Protein AF-0000000084391534 (afdb_homodimer)

Sequence (292 aa):
MHASNVRTNGRRATYMDLNDEVQPLPVYVTEKGTEMYTIRAFHQMHCIYVLLEDIGYKTHNKTSKWEQGHVIHCLNVLRATVECLADAAPISYVHGRRVGHATDGQQMQCRNFSALVDWVNDPVRVSRWNITELDDKPDLFDEIVDMHASNVRTNGRRATYMDLNDEVQPLPVYVTEKGTEMYTIRAFHQMHCIYVLLEDIGYKTHNKTSKWEQGHVIHCLNVLRATVECLADAAPISYVHGRRVGHATDGQQMQCRNFSALVDWVNDPVRVSRWNITELDDKPDLFDEIVD

Nearest PDB structures (foldseek):
  9axt-assembly1_Bt  TM=2.988E-01  e=2.370E+00  Schizosaccharomyces pombe
  7ls2-assembly1_b2  TM=3.065E-01  e=3.186E+00  Mus musculus
  8eug-assembly1_h  TM=2.823E-01  e=3.805E+00  Schizosaccharomyces pombe
  3puf-assembly3_H  TM=4.015E-01  e=7.294E+00  Homo sapiens
  9axt-assembly1_Bt  TM=2.988E-01  e=2.136E+00  Schizosaccharomyces pombe

pLDDT: mean 87.86, std 9.01, range [40.28, 97.69]

Structure (mmCIF, N/CA/C/O backbone):
data_AF-0000000084391534-model_v1
#
loop_
_entity.id
_entity.type
_entity.pdbx_description
1 polymer 'Thioesterase domain-containing protein'
#
loop_
_atom_site.group_PDB
_atom_site.id
_atom_site.type_symbol
_atom_site.label_atom_id
_atom_site.label_alt_id
_atom_site.label_comp_id
_atom_site.label_asym_id
_atom_site.label_entity_id
_atom_site.label_seq_id
_atom_site.pdbx_PDB_ins_code
_atom_site.Cartn_x
_atom_site.Cartn_y
_atom_site.Cartn_z
_atom_site.occupancy
_atom_site.B_iso_or_equiv
_atom_site.auth_seq_id
_atom_site.auth_comp_id
_atom_site.auth_asym_id
_atom_site.auth_atom_id
_atom_site.pdbx_PDB_model_num
ATOM 1 N N . MET A 1 1 ? 8.453 -18.234 1.76 1 40.28 1 MET A N 1
ATOM 2 C CA . MET A 1 1 ? 7.699 -17.328 0.89 1 40.28 1 MET A CA 1
ATOM 3 C C . MET A 1 1 ? 6.246 -17.781 0.762 1 40.28 1 MET A C 1
ATOM 5 O O . MET A 1 1 ? 5.977 -18.984 0.648 1 40.28 1 MET A O 1
ATOM 9 N N . HIS A 1 2 ? 5.406 -17.25 1.483 1 49.59 2 HIS A N 1
ATOM 10 C CA . HIS A 1 2 ? 4.004 -17.641 1.446 1 49.59 2 HIS A CA 1
ATOM 11 C C . HIS A 1 2 ? 3.518 -17.812 0.012 1 49.59 2 HIS A C 1
ATOM 13 O O . HIS A 1 2 ? 4.047 -17.188 -0.91 1 49.59 2 HIS A O 1
ATOM 19 N N . ALA A 1 3 ? 2.771 -18.812 -0.172 1 57.88 3 ALA A N 1
ATOM 20 C CA . ALA A 1 3 ? 2.119 -19.125 -1.44 1 57.88 3 ALA A CA 1
ATOM 21 C C . ALA A 1 3 ? 1.375 -17.906 -1.99 1 57.88 3 ALA A C 1
ATOM 23 O O . ALA A 1 3 ? 0.517 -17.344 -1.312 1 57.88 3 ALA A O 1
ATOM 24 N N . SER A 1 4 ? 1.949 -17.078 -2.857 1 72.94 4 SER A N 1
ATOM 25 C CA . SER A 1 4 ? 1.264 -15.977 -3.523 1 72.94 4 SER A CA 1
ATOM 26 C C . SER A 1 4 ? 0.159 -16.484 -4.441 1 72.94 4 SER A C 1
ATOM 28 O O . SER A 1 4 ? -0.824 -15.789 -4.691 1 72.94 4 SER A O 1
ATOM 30 N N . ASN A 1 5 ? 0.301 -17.922 -4.66 1 86.81 5 ASN A N 1
ATOM 31 C CA . ASN A 1 5 ? -0.612 -18.469 -5.66 1 86.81 5 ASN A CA 1
ATOM 32 C C . ASN A 1 5 ? -1.497 -19.562 -5.07 1 86.81 5 ASN A C 1
ATOM 34 O O . ASN A 1 5 ? -1.093 -20.266 -4.141 1 86.81 5 ASN A O 1
ATOM 38 N N . VAL A 1 6 ? -2.705 -19.703 -5.574 1 91.56 6 VAL A N 1
ATOM 39 C CA . VAL A 1 6 ? -3.609 -20.781 -5.18 1 91.56 6 VAL A CA 1
ATOM 40 C C . VAL A 1 6 ? -4.062 -21.547 -6.414 1 91.56 6 VAL A C 1
ATOM 42 O O . VAL A 1 6 ? -4.281 -20.969 -7.477 1 91.56 6 VAL A O 1
ATOM 45 N N . ARG A 1 7 ? -4.18 -22.797 -6.223 1 92.31 7 ARG A N 1
ATOM 46 C CA . ARG A 1 7 ? -4.742 -23.641 -7.277 1 92.31 7 ARG A CA 1
ATOM 47 C C . ARG A 1 7 ? -6.223 -23.344 -7.488 1 92.31 7 ARG A C 1
ATOM 49 O O . ARG A 1 7 ? -6.961 -23.125 -6.523 1 92.31 7 ARG A O 1
ATOM 56 N N . THR A 1 8 ? -6.668 -23.375 -8.719 1 93.19 8 THR A N 1
ATOM 57 C CA . THR A 1 8 ? -8.062 -23.031 -8.984 1 93.19 8 THR A CA 1
ATOM 58 C C . THR A 1 8 ? -8.969 -24.219 -8.719 1 93.19 8 THR A C 1
ATOM 60 O O . THR A 1 8 ? -10.156 -24.062 -8.445 1 93.19 8 THR A O 1
ATOM 63 N N . ASN A 1 9 ? -8.398 -25.422 -8.93 1 91.06 9 ASN A N 1
ATOM 64 C CA . ASN A 1 9 ? -9.172 -26.656 -8.805 1 91.06 9 ASN A CA 1
ATOM 65 C C . ASN A 1 9 ? -10.453 -26.594 -9.633 1 91.06 9 ASN A C 1
ATOM 67 O O . ASN A 1 9 ? -11.539 -26.906 -9.133 1 91.06 9 ASN A O 1
ATOM 71 N N . GLY A 1 10 ? -10.297 -26.047 -10.82 1 91.5 10 GLY A N 1
ATOM 72 C CA . GLY A 1 10 ? -11.398 -26.031 -11.773 1 91.5 10 GLY A CA 1
ATOM 73 C C . GLY A 1 10 ? -12.32 -24.844 -11.594 1 91.5 10 GLY A C 1
ATOM 74 O O . GLY A 1 10 ? -13.266 -24.656 -12.367 1 91.5 10 GLY A O 1
ATOM 75 N N . ARG A 1 11 ? -12.133 -24.062 -10.594 1 91.5 11 ARG A N 1
ATOM 76 C CA . ARG A 1 11 ? -12.969 -22.891 -10.383 1 91.5 11 ARG A CA 1
ATOM 77 C C . ARG A 1 11 ? -12.398 -21.672 -11.102 1 91.5 11 ARG A C 1
ATOM 79 O O . ARG A 1 11 ? -11.18 -21.547 -11.234 1 91.5 11 ARG A O 1
ATOM 86 N N . ARG A 1 12 ? -13.289 -20.828 -11.602 1 93.31 12 ARG A N 1
ATOM 87 C CA . ARG A 1 12 ? -12.883 -19.641 -12.359 1 93.31 12 ARG A CA 1
ATOM 88 C C . ARG A 1 12 ? -13.43 -18.375 -11.719 1 93.31 12 ARG A C 1
ATOM 90 O O . ARG A 1 12 ? -14.539 -18.375 -11.172 1 93.31 12 ARG A O 1
ATOM 97 N N . ALA A 1 13 ? -12.617 -17.406 -11.773 1 92.38 13 ALA A N 1
ATOM 98 C CA . ALA A 1 13 ? -13.023 -16.094 -11.281 1 92.38 13 ALA A CA 1
ATOM 99 C C . ALA A 1 13 ? -13.492 -15.195 -12.422 1 92.38 13 ALA A C 1
ATOM 101 O O . ALA A 1 13 ? -13.117 -15.406 -13.578 1 92.38 13 ALA A O 1
ATOM 102 N N . THR A 1 14 ? -14.383 -14.297 -12.039 1 89.75 14 THR A N 1
ATOM 103 C CA . THR A 1 14 ? -14.82 -13.25 -12.945 1 89.75 14 THR A CA 1
ATOM 104 C C . THR A 1 14 ? -14.602 -11.867 -12.336 1 89.75 14 THR A C 1
ATOM 106 O O . THR A 1 14 ? -14.281 -11.758 -11.148 1 89.75 14 THR A O 1
ATOM 109 N N . TYR A 1 15 ? -14.617 -10.883 -13.141 1 82.06 15 TYR A N 1
ATOM 110 C CA . TYR A 1 15 ? -14.562 -9.508 -12.664 1 82.06 15 TYR A CA 1
ATOM 111 C C . TYR A 1 15 ? -15.461 -8.602 -13.5 1 82.06 15 TYR A C 1
ATOM 113 O O . TYR A 1 15 ? -15.852 -8.961 -14.609 1 82.06 15 TYR A O 1
ATOM 121 N N . MET A 1 16 ? -15.828 -7.57 -12.852 1 82.88 16 MET A N 1
ATOM 122 C CA . MET A 1 16 ? -16.609 -6.559 -13.555 1 82.88 16 MET A CA 1
ATOM 123 C C . MET A 1 16 ? -15.703 -5.535 -14.227 1 82.88 16 MET A C 1
ATOM 125 O O . MET A 1 16 ? -14.875 -4.906 -13.57 1 82.88 16 MET A O 1
ATOM 129 N N . ASP A 1 17 ? -15.836 -5.406 -15.492 1 80.56 17 ASP A N 1
ATOM 130 C CA . ASP A 1 17 ? -14.992 -4.445 -16.188 1 80.56 17 ASP A CA 1
ATOM 131 C C . ASP A 1 17 ? -15.586 -3.041 -16.125 1 80.56 17 ASP A C 1
ATOM 133 O O . ASP A 1 17 ? -16.562 -2.807 -15.414 1 80.56 17 ASP A O 1
ATOM 137 N N . LEU A 1 18 ? -14.984 -2.09 -16.703 1 82.38 18 LEU A N 1
ATOM 138 C CA . LEU A 1 18 ? -15.352 -0.685 -16.578 1 82.38 18 LEU A CA 1
ATOM 139 C C . LEU A 1 18 ? -16.656 -0.396 -17.312 1 82.38 18 LEU A C 1
ATOM 141 O O . LEU A 1 18 ? -17.266 0.661 -17.125 1 82.38 18 LEU A O 1
ATOM 145 N N . ASN A 1 19 ? -17.109 -1.383 -18.172 1 87 19 ASN A N 1
ATOM 146 C CA . ASN A 1 19 ? -18.406 -1.282 -18.844 1 87 19 ASN A CA 1
ATOM 147 C C . ASN A 1 19 ? -19.5 -2.014 -18.062 1 87 19 ASN A C 1
ATOM 149 O O . ASN A 1 19 ? -20.578 -2.275 -18.609 1 87 19 ASN A O 1
ATOM 153 N N . ASP A 1 20 ? -19.109 -2.461 -16.875 1 86.62 20 ASP A N 1
ATOM 154 C CA . ASP A 1 20 ? -20.031 -3.164 -15.992 1 86.62 20 ASP A CA 1
ATOM 155 C C . ASP A 1 20 ? -20.422 -4.523 -16.562 1 86.62 20 ASP A C 1
ATOM 157 O O . ASP A 1 20 ? -21.562 -4.965 -16.422 1 86.62 20 ASP A O 1
ATOM 161 N N . GLU A 1 21 ? -19.594 -5.07 -17.344 1 90.88 21 GLU A N 1
ATOM 162 C CA . GLU A 1 21 ? -19.781 -6.422 -17.859 1 90.88 21 GLU A CA 1
ATOM 163 C C . GLU A 1 21 ? -18.906 -7.426 -17.125 1 90.88 21 GLU A C 1
ATOM 165 O O . GLU A 1 21 ? -17.766 -7.125 -16.781 1 90.88 21 GLU A O 1
ATOM 170 N N . VAL A 1 22 ? -19.484 -8.562 -16.938 1 89.38 22 VAL A N 1
ATOM 171 C CA . VAL A 1 22 ? -18.734 -9.625 -16.266 1 89.38 22 VAL A CA 1
ATOM 172 C C . VAL A 1 22 ? -17.797 -10.305 -17.25 1 89.38 22 VAL A C 1
ATOM 174 O O . VAL A 1 22 ? -18.219 -10.766 -18.312 1 89.38 22 VAL A O 1
ATOM 177 N N . GLN A 1 23 ? -16.516 -10.266 -17 1 88.19 23 GLN A N 1
ATOM 178 C CA . GLN A 1 23 ? -15.492 -10.898 -17.812 1 88.19 23 GLN A CA 1
ATOM 179 C C . GLN A 1 23 ? -14.805 -12.039 -17.062 1 88.19 23 GLN A C 1
ATOM 181 O O . GLN A 1 23 ? -14.617 -11.961 -15.852 1 88.19 23 GLN A O 1
ATOM 186 N N . PRO A 1 24 ? -14.508 -13.062 -17.797 1 91 24 PRO A N 1
ATOM 187 C CA . PRO A 1 24 ? -13.695 -14.102 -17.141 1 91 24 PRO A CA 1
ATOM 188 C C . PRO A 1 24 ? -12.281 -13.625 -16.812 1 91 24 PRO A C 1
ATOM 190 O O . PRO A 1 24 ? -11.688 -12.867 -17.578 1 91 24 PRO A O 1
ATOM 193 N N . LEU A 1 25 ? -11.789 -14.008 -15.664 1 91.69 25 LEU A N 1
ATOM 194 C CA . LEU A 1 25 ? -10.383 -13.82 -15.359 1 91.69 25 LEU A CA 1
ATOM 195 C C . LEU A 1 25 ? -9.555 -15 -15.852 1 91.69 25 LEU A C 1
ATOM 197 O O . LEU A 1 25 ? -9.781 -16.141 -15.43 1 91.69 25 LEU A O 1
ATOM 201 N N . PRO A 1 26 ? -8.648 -14.742 -16.766 1 90.94 26 PRO A N 1
ATOM 202 C CA . PRO A 1 26 ? -7.844 -15.867 -17.234 1 90.94 26 PRO A CA 1
ATOM 203 C C . PRO A 1 26 ? -7.012 -16.5 -16.125 1 90.94 26 PRO A C 1
ATOM 205 O O . PRO A 1 26 ? -6.602 -15.82 -15.188 1 90.94 26 PRO A O 1
ATOM 208 N N . VAL A 1 27 ? -6.809 -17.828 -16.234 1 90.75 27 VAL A N 1
ATOM 209 C CA . VAL A 1 27 ? -5.973 -18.531 -15.273 1 90.75 27 VAL A CA 1
ATOM 210 C C . VAL A 1 27 ? -4.516 -18.484 -15.727 1 90.75 27 VAL A C 1
ATOM 212 O O . VAL A 1 27 ? -4.23 -18.359 -16.922 1 90.75 27 VAL A O 1
ATOM 215 N N . TYR A 1 28 ? -3.721 -18.547 -14.68 1 86.88 28 TYR A N 1
ATOM 216 C CA . TYR A 1 28 ? -2.301 -18.797 -14.891 1 86.88 28 TYR A CA 1
ATOM 217 C C . TYR A 1 28 ? -2.012 -20.297 -14.852 1 86.88 28 TYR A C 1
ATOM 219 O O . TYR A 1 28 ? -2.379 -20.984 -13.898 1 86.88 28 TYR A O 1
ATOM 227 N N . VAL A 1 29 ? -1.381 -20.781 -15.984 1 87.75 29 VAL A N 1
ATOM 228 C CA . VAL A 1 29 ? -1.057 -22.203 -16.031 1 87.75 29 VAL A CA 1
ATOM 229 C C . VAL A 1 29 ? 0.453 -22.391 -15.898 1 87.75 29 VAL A C 1
ATOM 231 O O . VAL A 1 29 ? 1.227 -21.812 -16.672 1 87.75 29 VAL A O 1
ATOM 234 N N . THR A 1 30 ? 0.789 -23.188 -14.953 1 86.62 30 THR A N 1
ATOM 235 C CA . THR A 1 30 ? 2.211 -23.438 -14.75 1 86.62 30 THR A CA 1
ATOM 236 C C . THR A 1 30 ? 2.754 -24.375 -15.82 1 86.62 30 THR A C 1
ATOM 238 O O . THR A 1 30 ? 1.999 -24.875 -16.672 1 86.62 30 THR A O 1
ATOM 241 N N . GLU A 1 31 ? 4.109 -24.547 -15.781 1 84.44 31 GLU A N 1
ATOM 242 C CA . GLU A 1 31 ? 4.754 -25.469 -16.719 1 84.44 31 GLU A CA 1
ATOM 243 C C . GLU A 1 31 ? 4.262 -26.891 -16.5 1 84.44 31 GLU A C 1
ATOM 245 O O . GLU A 1 31 ? 4.238 -27.703 -17.438 1 84.44 31 GLU A O 1
ATOM 250 N N . LYS A 1 32 ? 3.779 -27.156 -15.32 1 88.88 32 LYS A N 1
ATOM 251 C CA . LYS A 1 32 ? 3.33 -28.516 -15.008 1 88.88 32 LYS A CA 1
ATOM 252 C C . LYS A 1 32 ? 1.821 -28.641 -15.188 1 88.88 32 LYS A C 1
ATOM 254 O O . LYS A 1 32 ? 1.237 -29.672 -14.836 1 88.88 32 LYS A O 1
ATOM 259 N N . GLY A 1 33 ? 1.207 -27.578 -15.672 1 88.56 33 GLY A N 1
ATOM 260 C CA . GLY A 1 33 ? -0.192 -27.641 -16.062 1 88.56 33 GLY A CA 1
ATOM 261 C C . GLY A 1 33 ? -1.143 -27.234 -14.953 1 88.56 33 GLY A C 1
ATOM 262 O O . GLY A 1 33 ? -2.363 -27.328 -15.109 1 88.56 33 GLY A O 1
ATOM 263 N N . THR A 1 34 ? -0.635 -26.797 -13.875 1 89.88 34 THR A N 1
ATOM 264 C CA . THR A 1 34 ? -1.487 -26.391 -12.758 1 89.88 34 THR A CA 1
ATOM 265 C C . THR A 1 34 ? -2.107 -25.016 -13.031 1 89.88 34 THR A C 1
ATOM 267 O O . THR A 1 34 ? -1.408 -24.078 -13.414 1 89.88 34 THR A O 1
ATOM 270 N N . GLU A 1 35 ? -3.432 -24.969 -12.883 1 91.5 35 GLU A N 1
ATOM 271 C CA . GLU A 1 35 ? -4.137 -23.703 -13.016 1 91.5 35 GLU A CA 1
ATOM 272 C C . GLU A 1 35 ? -4.168 -22.953 -11.695 1 91.5 35 GLU A C 1
ATOM 274 O O . GLU A 1 35 ? -4.605 -23.484 -10.672 1 91.5 35 GLU A O 1
ATOM 279 N N . MET A 1 36 ? -3.758 -21.672 -11.789 1 91.69 36 MET A N 1
ATOM 280 C CA . MET A 1 36 ? -3.617 -20.938 -10.531 1 91.69 36 MET A CA 1
ATOM 281 C C . MET A 1 36 ? -4.113 -19.5 -10.672 1 91.69 36 MET A C 1
ATOM 283 O O . MET A 1 36 ? -4.191 -18.969 -11.781 1 91.69 36 MET A O 1
ATOM 287 N N . TYR A 1 37 ? -4.516 -18.922 -9.594 1 92.62 37 TYR A N 1
ATOM 288 C CA . TYR A 1 37 ? -4.613 -17.484 -9.398 1 92.62 37 TYR A CA 1
ATOM 289 C C . TYR A 1 37 ? -3.629 -17 -8.336 1 92.62 37 TYR A C 1
ATOM 291 O O . TYR A 1 37 ? -3.221 -17.781 -7.469 1 92.62 37 TYR A O 1
ATOM 299 N N . THR A 1 38 ? -3.199 -15.812 -8.484 1 92.31 38 THR A N 1
ATOM 300 C CA . THR A 1 38 ? -2.508 -15.141 -7.391 1 92.31 38 THR A CA 1
ATOM 301 C C . THR A 1 38 ? -3.494 -14.367 -6.523 1 92.31 38 THR A C 1
ATOM 303 O O . THR A 1 38 ? -4.48 -13.82 -7.027 1 92.31 38 THR A O 1
ATOM 306 N N . ILE A 1 39 ? -3.244 -14.352 -5.266 1 93.25 39 ILE A N 1
ATOM 307 C CA . ILE A 1 39 ? -4.055 -13.531 -4.371 1 93.25 39 ILE A CA 1
ATOM 308 C C . ILE A 1 39 ? -3.416 -12.156 -4.207 1 93.25 39 ILE A C 1
ATOM 310 O O . ILE A 1 39 ? -2.219 -12.047 -3.934 1 93.25 39 ILE A O 1
ATOM 314 N N . ARG A 1 40 ? -4.188 -11.18 -4.332 1 94.19 40 ARG A N 1
ATOM 315 C CA . ARG A 1 40 ? -3.703 -9.812 -4.488 1 94.19 40 ARG A CA 1
ATOM 316 C C . ARG A 1 40 ? -2.883 -9.375 -3.277 1 94.19 40 ARG A C 1
ATOM 318 O O . ARG A 1 40 ? -1.837 -8.742 -3.424 1 94.19 40 ARG A O 1
ATOM 325 N N . ALA A 1 41 ? -3.297 -9.727 -2.068 1 95.5 41 ALA A N 1
ATOM 326 C CA . ALA A 1 41 ? -2.564 -9.336 -0.867 1 95.5 41 ALA A CA 1
ATOM 327 C C . ALA A 1 41 ? -1.139 -9.875 -0.89 1 95.5 41 ALA A C 1
ATOM 329 O O . ALA A 1 41 ? -0.199 -9.188 -0.485 1 95.5 41 ALA A O 1
ATOM 330 N N . PHE A 1 42 ? -0.98 -11.031 -1.382 1 93.5 42 PHE A N 1
ATOM 331 C CA . PHE A 1 42 ? 0.34 -11.648 -1.371 1 93.5 42 PHE A CA 1
ATOM 332 C C . PHE A 1 42 ? 1.217 -11.078 -2.477 1 93.5 42 PHE A C 1
ATOM 334 O O . PHE A 1 42 ? 2.434 -10.961 -2.316 1 93.5 42 PHE A O 1
ATOM 341 N N . HIS A 1 43 ? 0.6 -10.781 -3.598 1 94.31 43 HIS A N 1
ATOM 342 C CA . HIS A 1 43 ? 1.331 -10.031 -4.617 1 94.31 43 HIS A CA 1
ATOM 343 C C . HIS A 1 43 ? 1.803 -8.688 -4.078 1 94.31 43 HIS A C 1
ATOM 345 O O . HIS A 1 43 ? 2.953 -8.297 -4.293 1 94.31 43 HIS A O 1
ATOM 351 N N . GLN A 1 44 ? 0.963 -8.016 -3.389 1 95.69 44 GLN A N 1
ATOM 352 C CA . GLN A 1 44 ? 1.307 -6.727 -2.799 1 95.69 44 GLN A CA 1
ATOM 353 C C . GLN A 1 44 ? 2.418 -6.875 -1.764 1 95.69 44 GLN A C 1
ATOM 355 O O . GLN A 1 44 ? 3.332 -6.051 -1.703 1 95.69 44 GLN A O 1
ATOM 360 N N . MET A 1 45 ? 2.379 -7.93 -0.981 1 95.25 45 MET A N 1
ATOM 361 C CA . MET A 1 45 ? 3.436 -8.195 -0.009 1 95.25 45 MET A CA 1
ATOM 362 C C . MET A 1 45 ? 4.754 -8.5 -0.71 1 95.25 45 MET A C 1
ATOM 364 O O . MET A 1 45 ? 5.812 -8.047 -0.271 1 95.25 45 MET A O 1
ATOM 368 N N . HIS A 1 46 ? 4.652 -9.242 -1.781 1 93.5 46 HIS A N 1
ATOM 369 C CA . HIS A 1 46 ? 5.828 -9.492 -2.611 1 93.5 46 HIS A CA 1
ATOM 370 C C . HIS A 1 46 ? 6.453 -8.188 -3.088 1 93.5 46 HIS A C 1
ATOM 372 O O . HIS A 1 46 ? 7.676 -8.031 -3.064 1 93.5 46 HIS A O 1
ATOM 378 N N . CYS A 1 47 ? 5.621 -7.289 -3.496 1 96.38 47 CYS A N 1
ATOM 379 C CA . CYS A 1 47 ? 6.109 -5.988 -3.945 1 96.38 47 CYS A CA 1
ATOM 380 C C . CYS A 1 47 ? 6.859 -5.273 -2.828 1 96.38 47 CYS A C 1
ATOM 382 O O . CYS A 1 47 ? 7.91 -4.676 -3.066 1 96.38 47 CYS A O 1
ATOM 384 N N . ILE A 1 48 ? 6.312 -5.316 -1.593 1 97.12 48 ILE A N 1
ATOM 385 C CA . ILE A 1 48 ? 6.973 -4.684 -0.455 1 97.12 48 ILE A CA 1
ATOM 386 C C . ILE A 1 48 ? 8.344 -5.32 -0.231 1 97.12 48 ILE A C 1
ATOM 388 O O . ILE A 1 48 ? 9.328 -4.617 -0.02 1 97.12 48 ILE A O 1
ATOM 392 N N . TYR A 1 49 ? 8.422 -6.578 -0.357 1 94.38 49 TYR A N 1
ATOM 393 C CA . TYR A 1 49 ? 9.672 -7.305 -0.166 1 94.38 49 TYR A CA 1
ATOM 394 C C . TYR A 1 49 ? 10.688 -6.926 -1.236 1 94.38 49 TYR A C 1
ATOM 396 O O . TYR A 1 49 ? 11.867 -6.703 -0.935 1 94.38 49 TYR A O 1
ATOM 404 N N . VAL A 1 50 ? 10.266 -6.887 -2.428 1 94.5 50 VAL A N 1
ATOM 405 C CA . VAL A 1 50 ? 11.141 -6.52 -3.535 1 94.5 50 VAL A CA 1
ATOM 406 C C . VAL A 1 50 ? 11.719 -5.129 -3.293 1 94.5 50 VAL A C 1
ATOM 408 O O . VAL A 1 50 ? 12.922 -4.914 -3.459 1 94.5 50 VAL A O 1
ATOM 411 N N . LEU A 1 51 ? 10.891 -4.176 -2.85 1 97.5 51 LEU A N 1
ATOM 412 C CA . LEU A 1 51 ? 11.359 -2.816 -2.602 1 97.5 51 LEU A CA 1
ATOM 413 C C . LEU A 1 51 ? 12.375 -2.793 -1.46 1 97.5 51 LEU A C 1
ATOM 415 O O . LEU A 1 51 ? 13.398 -2.115 -1.548 1 97.5 51 LEU A O 1
ATOM 419 N N . LEU A 1 52 ? 12.062 -3.521 -0.394 1 97.06 52 LEU A N 1
ATOM 420 C CA . LEU A 1 52 ? 12.992 -3.604 0.73 1 97.06 52 LEU A CA 1
ATOM 421 C C . LEU A 1 52 ? 14.352 -4.113 0.275 1 97.06 52 LEU A C 1
ATOM 423 O O . LEU A 1 52 ? 15.383 -3.521 0.601 1 97.06 52 LEU A O 1
ATOM 427 N N . GLU A 1 53 ? 14.375 -5.148 -0.518 1 94.69 53 GLU A N 1
ATOM 428 C CA . GLU A 1 53 ? 15.633 -5.727 -0.98 1 94.69 53 GLU A CA 1
ATOM 429 C C . GLU A 1 53 ? 16.359 -4.781 -1.935 1 94.69 53 GLU A C 1
ATOM 431 O O . GLU A 1 53 ? 17.578 -4.605 -1.838 1 94.69 53 GLU A O 1
ATOM 436 N N . ASP A 1 54 ? 15.578 -4.246 -2.852 1 96.44 54 ASP A N 1
ATOM 437 C CA . ASP A 1 54 ? 16.203 -3.316 -3.795 1 96.44 54 ASP A CA 1
ATOM 438 C C . ASP A 1 54 ? 16.875 -2.164 -3.064 1 96.44 54 ASP A C 1
ATOM 440 O O . ASP A 1 54 ? 18.047 -1.853 -3.336 1 96.44 54 ASP A O 1
ATOM 444 N N . ILE A 1 55 ? 16.188 -1.551 -2.121 1 97.12 55 ILE A N 1
ATOM 445 C CA . ILE A 1 55 ? 16.719 -0.45 -1.329 1 97.12 55 ILE A CA 1
ATOM 446 C C . ILE A 1 55 ? 17.922 -0.93 -0.527 1 97.12 55 ILE A C 1
ATOM 448 O O . ILE A 1 55 ? 18.938 -0.219 -0.416 1 97.12 55 ILE A O 1
ATOM 452 N N . GLY A 1 56 ? 17.828 -2.086 0.033 1 95 56 GLY A N 1
ATOM 453 C CA . GLY A 1 56 ? 18.953 -2.654 0.774 1 95 56 GLY A CA 1
ATOM 454 C C . GLY A 1 56 ? 20.203 -2.787 -0.056 1 95 56 GLY A C 1
ATOM 455 O O . GLY A 1 56 ? 21.281 -2.371 0.374 1 95 56 GLY A O 1
ATOM 456 N N . TYR A 1 57 ? 20.062 -3.436 -1.221 1 94.38 57 TYR A N 1
ATOM 457 C CA . TYR A 1 57 ? 21.219 -3.561 -2.113 1 94.38 57 TYR A CA 1
ATOM 458 C C . TYR A 1 57 ? 21.828 -2.199 -2.404 1 94.38 57 TYR A C 1
ATOM 460 O O . TYR A 1 57 ? 23.047 -2.01 -2.24 1 94.38 57 TYR A O 1
ATOM 468 N N . LYS A 1 58 ? 21.062 -1.238 -2.779 1 94.56 58 LYS A N 1
ATOM 469 C CA . LYS A 1 58 ? 21.547 0.066 -3.23 1 94.56 58 LYS A CA 1
ATOM 470 C C . LYS A 1 58 ? 22.125 0.869 -2.074 1 94.56 58 LYS A C 1
ATOM 472 O O . LYS A 1 58 ? 23.062 1.654 -2.268 1 94.56 58 LYS A O 1
ATOM 477 N N . THR A 1 59 ? 21.547 0.65 -0.868 1 93.19 59 THR A N 1
ATOM 478 C CA . THR A 1 59 ? 22.109 1.277 0.323 1 93.19 59 THR A CA 1
ATOM 479 C C . THR A 1 59 ? 23.547 0.83 0.541 1 93.19 59 THR A C 1
ATOM 481 O O . THR A 1 59 ? 24.375 1.596 1.045 1 93.19 59 THR A O 1
ATOM 484 N N . HIS A 1 60 ? 23.859 -0.298 0.134 1 92.5 60 HIS A N 1
ATOM 485 C CA . HIS A 1 60 ? 25.203 -0.83 0.314 1 92.5 60 HIS A CA 1
ATOM 486 C C . HIS A 1 60 ? 26 -0.774 -0.988 1 92.5 60 HIS A C 1
ATOM 488 O O . HIS A 1 60 ? 27 -1.49 -1.146 1 92.5 60 HIS A O 1
ATOM 494 N N . ASN A 1 61 ? 25.516 -0.063 -1.889 1 91.5 61 ASN A N 1
ATOM 495 C CA . ASN A 1 61 ? 26.172 0.157 -3.172 1 91.5 61 ASN A CA 1
ATOM 496 C C . ASN A 1 61 ? 26.359 -1.151 -3.934 1 91.5 61 ASN A C 1
ATOM 498 O O . ASN A 1 61 ? 27.422 -1.381 -4.523 1 91.5 61 ASN A O 1
ATOM 502 N N . LYS A 1 62 ? 25.406 -2.025 -3.812 1 92.12 62 LYS A N 1
ATOM 503 C CA . LYS A 1 62 ? 25.391 -3.275 -4.57 1 92.12 62 LYS A CA 1
ATOM 504 C C . LYS A 1 62 ? 24.328 -3.24 -5.664 1 92.12 62 LYS A C 1
ATOM 506 O O . LYS A 1 62 ? 23.328 -2.529 -5.543 1 92.12 62 LYS A O 1
ATOM 511 N N . THR A 1 63 ? 24.625 -3.994 -6.656 1 90.44 63 THR A N 1
ATOM 512 C CA . THR A 1 63 ? 23.625 -4.133 -7.719 1 90.44 63 THR A CA 1
ATOM 513 C C . THR A 1 63 ? 22.422 -4.941 -7.238 1 90.44 63 THR A C 1
ATOM 515 O O . THR A 1 63 ? 22.594 -6.016 -6.656 1 90.44 63 THR A O 1
ATOM 518 N N . SER A 1 64 ? 21.281 -4.414 -7.453 1 91.31 64 SER A N 1
ATOM 519 C CA . SER A 1 64 ? 20.047 -5.098 -7.066 1 91.31 64 SER A CA 1
ATOM 520 C C . SER A 1 64 ? 19.828 -6.348 -7.914 1 91.31 64 SER A C 1
ATOM 522 O O . SER A 1 64 ? 20.047 -6.332 -9.125 1 91.31 64 SER A O 1
ATOM 524 N N . LYS A 1 65 ? 19.297 -7.398 -7.32 1 88.88 65 LYS A N 1
ATOM 525 C CA . LYS A 1 65 ? 18.938 -8.594 -8.078 1 88.88 65 LYS A CA 1
ATOM 526 C C . LYS A 1 65 ? 17.641 -8.375 -8.859 1 88.88 65 LYS A C 1
ATOM 528 O O . LYS A 1 65 ? 17.297 -9.18 -9.727 1 88.88 65 LYS A O 1
ATOM 533 N N . TRP A 1 66 ? 16.984 -7.316 -8.5 1 91.5 66 TRP A N 1
ATOM 534 C CA . TRP A 1 66 ? 15.703 -7.023 -9.141 1 91.5 66 TRP A CA 1
ATOM 535 C C . TRP A 1 66 ? 15.883 -6.051 -10.297 1 91.5 66 TRP A C 1
ATOM 537 O O . TRP A 1 66 ? 16.5 -5 -10.148 1 91.5 66 TRP A O 1
ATOM 547 N N . GLU A 1 67 ? 15.281 -6.422 -11.43 1 92.12 67 GLU A N 1
ATOM 548 C CA . GLU A 1 67 ? 15.289 -5.523 -12.578 1 92.12 67 GLU A CA 1
ATOM 549 C C . GLU A 1 67 ? 14.484 -4.258 -12.297 1 92.12 67 GLU A C 1
ATOM 551 O O . GLU A 1 67 ? 13.461 -4.309 -11.609 1 92.12 67 GLU A O 1
ATOM 556 N N . GLN A 1 68 ? 14.883 -3.15 -12.898 1 93.06 68 GLN A N 1
ATOM 557 C CA . GLN A 1 68 ? 14.25 -1.856 -12.664 1 93.06 68 GLN A CA 1
ATOM 558 C C . GLN A 1 68 ? 12.766 -1.898 -13 1 93.06 68 GLN A C 1
ATOM 560 O O . GLN A 1 68 ? 11.945 -1.313 -12.289 1 93.06 68 GLN A O 1
ATOM 565 N N . GLY A 1 69 ? 12.461 -2.518 -14.125 1 93.69 69 GLY A N 1
ATOM 566 C CA . GLY A 1 69 ? 11.062 -2.639 -14.5 1 93.69 69 GLY A CA 1
ATOM 567 C C . GLY A 1 69 ? 10.211 -3.293 -13.438 1 93.69 69 GLY A C 1
ATOM 568 O O . GLY A 1 69 ? 9.055 -2.918 -13.242 1 93.69 69 GLY A O 1
ATOM 569 N N . HIS A 1 70 ? 10.758 -4.332 -12.727 1 93.62 70 HIS A N 1
ATOM 570 C CA . HIS A 1 70 ? 10.031 -4.992 -11.641 1 93.62 70 HIS A CA 1
ATOM 571 C C . HIS A 1 70 ? 9.82 -4.043 -10.469 1 93.62 70 HIS A C 1
ATOM 573 O O . HIS A 1 70 ? 8.727 -3.992 -9.898 1 93.62 70 HIS A O 1
ATOM 579 N N . VAL A 1 71 ? 10.828 -3.275 -10.172 1 96.44 71 VAL A N 1
ATOM 580 C CA . VAL A 1 71 ? 10.758 -2.316 -9.078 1 96.44 71 VAL A CA 1
ATOM 581 C C . VAL A 1 71 ? 9.688 -1.27 -9.375 1 96.44 71 VAL A C 1
ATOM 583 O O . VAL A 1 71 ? 8.859 -0.954 -8.523 1 96.44 71 VAL A O 1
ATOM 586 N N . ILE A 1 72 ? 9.688 -0.781 -10.602 1 96.12 72 ILE A N 1
ATOM 587 C CA . ILE A 1 72 ? 8.703 0.214 -11.008 1 96.12 72 ILE A CA 1
ATOM 588 C C . ILE A 1 72 ? 7.305 -0.399 -10.984 1 96.12 72 ILE A C 1
ATOM 590 O O . ILE A 1 72 ? 6.344 0.252 -10.57 1 96.12 72 ILE A O 1
ATOM 594 N N . HIS A 1 73 ? 7.191 -1.652 -11.398 1 95.44 73 HIS A N 1
ATOM 595 C CA . HIS A 1 73 ? 5.926 -2.365 -11.297 1 95.44 73 HIS A CA 1
ATOM 596 C C . HIS A 1 73 ? 5.422 -2.398 -9.859 1 95.44 73 HIS A C 1
ATOM 598 O O . HIS A 1 73 ? 4.246 -2.129 -9.602 1 95.44 73 HIS A O 1
ATOM 604 N N . CYS A 1 74 ? 6.305 -2.756 -8.953 1 96.94 74 CYS A N 1
ATOM 605 C CA . CYS A 1 74 ? 5.934 -2.84 -7.547 1 96.94 74 CYS A CA 1
ATOM 606 C C . CYS A 1 74 ? 5.453 -1.491 -7.027 1 96.94 74 CYS A C 1
ATOM 608 O O . CYS A 1 74 ? 4.438 -1.416 -6.336 1 96.94 74 CYS A O 1
ATOM 610 N N . LEU A 1 75 ? 6.168 -0.384 -7.395 1 97.69 75 LEU A N 1
ATOM 611 C CA . LEU A 1 75 ? 5.773 0.957 -6.973 1 97.69 75 LEU A CA 1
ATOM 612 C C . LEU A 1 75 ? 4.402 1.319 -7.535 1 97.69 75 LEU A C 1
ATOM 614 O O . LEU A 1 75 ? 3.564 1.878 -6.824 1 97.69 75 LEU A O 1
ATOM 618 N N . ASN A 1 76 ? 4.176 0.989 -8.75 1 96.31 76 ASN A N 1
ATOM 619 C CA . ASN A 1 76 ? 2.898 1.277 -9.391 1 96.31 76 ASN A CA 1
ATOM 620 C C . ASN A 1 76 ? 1.758 0.492 -8.742 1 96.31 76 ASN A C 1
ATOM 622 O O . ASN A 1 76 ? 0.653 1.013 -8.586 1 96.31 76 ASN A O 1
ATOM 626 N N . VAL A 1 77 ? 1.985 -0.762 -8.43 1 96.25 77 VAL A N 1
ATOM 627 C CA . VAL A 1 77 ? 0.968 -1.598 -7.801 1 96.25 77 VAL A CA 1
ATOM 628 C C . VAL A 1 77 ? 0.586 -1.012 -6.441 1 96.25 77 VAL A C 1
ATOM 630 O O . VAL A 1 77 ? -0.598 -0.908 -6.113 1 96.25 77 VAL A O 1
ATOM 633 N N . LEU A 1 78 ? 1.558 -0.587 -5.668 1 97.56 78 LEU A N 1
ATOM 634 C CA . LEU A 1 78 ? 1.271 -0.049 -4.34 1 97.56 78 LEU A CA 1
ATOM 635 C C . LEU A 1 78 ? 0.593 1.312 -4.441 1 97.56 78 LEU A C 1
ATOM 637 O O . LEU A 1 78 ? -0.293 1.631 -3.645 1 97.56 78 LEU A O 1
ATOM 641 N N . ARG A 1 79 ? 1.021 2.166 -5.434 1 96.5 79 ARG A N 1
ATOM 642 C CA . ARG A 1 79 ? 0.331 3.426 -5.688 1 96.5 79 ARG A CA 1
ATOM 643 C C . ARG A 1 79 ? -1.143 3.191 -6 1 96.5 79 ARG A C 1
ATOM 645 O O . ARG A 1 79 ? -2.018 3.838 -5.418 1 96.5 79 ARG A O 1
ATOM 652 N N . ALA A 1 80 ? -1.369 2.24 -6.887 1 95 80 ALA A N 1
ATOM 653 C CA . ALA A 1 80 ? -2.744 1.92 -7.262 1 95 80 ALA A CA 1
ATOM 654 C C . ALA A 1 80 ? -3.531 1.396 -6.062 1 95 80 ALA A C 1
ATOM 656 O O . ALA A 1 80 ? -4.719 1.696 -5.914 1 95 80 ALA A O 1
ATOM 657 N N . THR A 1 81 ? -2.896 0.581 -5.219 1 96.38 81 THR A N 1
ATOM 658 C CA . THR A 1 81 ? -3.529 0.052 -4.02 1 96.38 81 THR A CA 1
ATOM 659 C C . THR A 1 81 ? -4 1.185 -3.109 1 96.38 81 THR A C 1
ATOM 661 O O . THR A 1 81 ? -5.145 1.188 -2.654 1 96.38 81 THR A O 1
ATOM 664 N N . VAL A 1 82 ? -3.152 2.215 -2.926 1 96.31 82 VAL A N 1
ATOM 665 C CA . VAL A 1 82 ? -3.459 3.338 -2.045 1 96.31 82 VAL A CA 1
ATOM 666 C C . VAL A 1 82 ? -4.578 4.18 -2.652 1 96.31 82 VAL A C 1
ATOM 668 O O . VAL A 1 82 ? -5.527 4.555 -1.958 1 96.31 82 VAL A O 1
ATOM 671 N N . GLU A 1 83 ? -4.457 4.457 -3.926 1 94.88 83 GLU A N 1
ATOM 672 C CA . GLU A 1 83 ? -5.484 5.246 -4.598 1 94.88 83 GLU A CA 1
ATOM 673 C C . GLU A 1 83 ? -6.836 4.535 -4.574 1 94.88 83 GLU A C 1
ATOM 675 O O . GLU A 1 83 ? -7.867 5.164 -4.332 1 94.88 83 GLU A O 1
ATOM 680 N N . CYS A 1 84 ? -6.793 3.201 -4.785 1 94.94 84 CYS A N 1
ATOM 681 C CA . CYS A 1 84 ? -8.023 2.426 -4.832 1 94.94 84 CYS A CA 1
ATOM 682 C C . CYS A 1 84 ? -8.656 2.312 -3.447 1 94.94 84 CYS A C 1
ATOM 684 O O . CYS A 1 84 ? -9.875 2.289 -3.316 1 94.94 84 CYS A O 1
ATOM 686 N N . LEU A 1 85 ? -7.848 2.176 -2.484 1 94.5 85 LEU A N 1
ATOM 687 C CA . LEU A 1 85 ? -8.328 2.076 -1.109 1 94.5 85 LEU A CA 1
ATOM 688 C C . LEU A 1 85 ? -8.953 3.391 -0.654 1 94.5 85 LEU A C 1
ATOM 690 O O . LEU A 1 85 ? -9.977 3.391 0.033 1 94.5 85 LEU A O 1
ATOM 694 N N . ALA A 1 86 ? -8.328 4.566 -1.036 1 95.25 86 ALA A N 1
ATOM 695 C CA . ALA A 1 86 ? -8.781 5.906 -0.67 1 95.25 86 ALA A CA 1
ATOM 696 C C . ALA A 1 86 ? -9.156 5.973 0.808 1 95.25 86 ALA A C 1
ATOM 698 O O . ALA A 1 86 ? -10.25 6.426 1.159 1 95.25 86 ALA A O 1
ATOM 699 N N . ASP A 1 87 ? -8.227 5.578 1.686 1 94 87 ASP A N 1
ATOM 700 C CA . ASP A 1 87 ? -8.492 5.488 3.119 1 94 87 ASP A CA 1
ATOM 701 C C . ASP A 1 87 ? -8.648 6.875 3.736 1 94 87 ASP A C 1
ATOM 703 O O . ASP A 1 87 ? -7.672 7.602 3.906 1 94 87 ASP A O 1
ATOM 707 N N . ALA A 1 88 ? -9.828 7.203 4.168 1 92.56 88 ALA A N 1
ATOM 708 C CA . ALA A 1 88 ? -10.164 8.547 4.637 1 92.56 88 ALA A CA 1
ATOM 709 C C . ALA A 1 88 ? -9.945 8.672 6.145 1 92.56 88 ALA A C 1
ATOM 711 O O . ALA A 1 88 ? -10.234 9.711 6.734 1 92.56 88 ALA A O 1
ATOM 712 N N . ALA A 1 89 ? -9.43 7.652 6.781 1 91.94 89 ALA A N 1
ATOM 713 C CA . ALA A 1 89 ? -9.25 7.688 8.234 1 91.94 89 ALA A CA 1
ATOM 714 C C . ALA A 1 89 ? -8.273 8.789 8.641 1 91.94 89 ALA A C 1
ATOM 716 O O . ALA A 1 89 ? -7.215 8.945 8.023 1 91.94 89 ALA A O 1
ATOM 717 N N . PRO A 1 90 ? -8.609 9.539 9.648 1 92.69 90 PRO A N 1
ATOM 718 C CA . PRO A 1 90 ? -7.641 10.492 10.188 1 92.69 90 PRO A CA 1
ATOM 719 C C . PRO A 1 90 ? -6.508 9.82 10.953 1 92.69 90 PRO A C 1
ATOM 721 O O . PRO A 1 90 ? -6.734 8.82 11.648 1 92.69 90 PRO A O 1
ATOM 724 N N . ILE A 1 91 ? -5.355 10.406 10.773 1 92.12 91 ILE A N 1
ATOM 725 C CA . ILE A 1 91 ? -4.207 9.945 11.547 1 92.12 91 ILE A CA 1
ATOM 726 C C . ILE A 1 91 ? -3.488 11.141 12.172 1 92.12 91 ILE A C 1
ATOM 728 O O . ILE A 1 91 ? -3.709 12.281 11.766 1 92.12 91 ILE A O 1
ATOM 732 N N . SER A 1 92 ? -2.699 10.836 13.125 1 91.12 92 SER A N 1
ATOM 733 C CA . SER A 1 92 ? -2.002 11.891 13.844 1 91.12 92 SER A CA 1
ATOM 734 C C . SER A 1 92 ? -0.741 11.359 14.516 1 91.12 92 SER A C 1
ATOM 736 O O . SER A 1 92 ? -0.349 10.211 14.297 1 91.12 92 SER A O 1
ATOM 738 N N . TYR A 1 93 ? -0.024 12.305 15.188 1 88.44 93 TYR A N 1
ATOM 739 C CA . TYR A 1 93 ? 1.082 11.961 16.078 1 88.44 93 TYR A CA 1
ATOM 740 C C . TYR A 1 93 ? 0.575 11.617 17.469 1 88.44 93 TYR A C 1
ATOM 742 O O . TYR A 1 93 ? 0.393 12.5 18.312 1 88.44 93 TYR A O 1
ATOM 750 N N . VAL A 1 94 ? 0.457 10.359 17.641 1 83.88 94 VAL A N 1
ATOM 751 C CA . VAL A 1 94 ? -0.227 9.945 18.875 1 83.88 94 VAL A CA 1
ATOM 752 C C . VAL A 1 94 ? 0.706 10.117 20.062 1 83.88 94 VAL A C 1
ATOM 754 O O . VAL A 1 94 ? 0.249 10.266 21.203 1 83.88 94 VAL A O 1
ATOM 757 N N . HIS A 1 95 ? 2.035 10.211 19.875 1 82.62 95 HIS A N 1
ATOM 758 C CA . HIS A 1 95 ? 2.982 10.367 20.984 1 82.62 95 HIS A CA 1
ATOM 759 C C . HIS A 1 95 ? 3.477 11.805 21.078 1 82.62 95 HIS A C 1
ATOM 761 O O . HIS A 1 95 ? 4.41 12.094 21.828 1 82.62 95 HIS A O 1
ATOM 767 N N . GLY A 1 96 ? 2.861 12.648 20.297 1 77.12 96 GLY A N 1
ATOM 768 C CA . GLY A 1 96 ? 3.256 14.055 20.312 1 77.12 96 GLY A CA 1
ATOM 769 C C . GLY A 1 96 ? 3.92 14.492 19.016 1 77.12 96 GLY A C 1
ATOM 770 O O . GLY A 1 96 ? 4.508 13.68 18.312 1 77.12 96 GLY A O 1
ATOM 771 N N . ARG A 1 97 ? 3.84 15.805 18.797 1 72.94 97 ARG A N 1
ATOM 772 C CA . ARG A 1 97 ? 4.41 16.375 17.578 1 72.94 97 ARG A CA 1
ATOM 773 C C . ARG A 1 97 ? 5.918 16.156 17.531 1 72.94 97 ARG A C 1
ATOM 775 O O . ARG A 1 97 ? 6.605 16.312 18.547 1 72.94 97 ARG A O 1
ATOM 782 N N . ARG A 1 98 ? 6.418 15.75 16.375 1 71.06 98 ARG A N 1
ATOM 783 C CA . ARG A 1 98 ? 7.836 15.594 16.062 1 71.06 98 ARG A CA 1
ATOM 784 C C . ARG A 1 98 ? 8.438 14.406 16.797 1 71.06 98 ARG A C 1
ATOM 786 O O . ARG A 1 98 ? 9.656 14.281 16.906 1 71.06 98 ARG A O 1
ATOM 793 N N . VAL A 1 99 ? 7.574 13.773 17.531 1 77.5 99 VAL A N 1
ATOM 794 C CA . VAL A 1 99 ? 8.055 12.516 18.094 1 77.5 99 VAL A CA 1
ATOM 795 C C . VAL A 1 99 ? 7.758 11.367 17.141 1 77.5 99 VAL A C 1
ATOM 797 O O . VAL A 1 99 ? 6.602 10.984 16.953 1 77.5 99 VAL A O 1
ATOM 800 N N . GLY A 1 100 ? 8.789 10.859 16.484 1 79.94 100 GLY A N 1
ATOM 801 C CA . GLY A 1 100 ? 8.609 9.805 15.5 1 79.94 100 GLY A CA 1
ATOM 802 C C . GLY A 1 100 ? 7.938 10.273 14.219 1 79.94 100 GLY A C 1
ATOM 803 O O . GLY A 1 100 ? 8.281 11.336 13.695 1 79.94 100 GLY A O 1
ATOM 804 N N . HIS A 1 101 ? 7.066 9.398 13.641 1 86.25 101 HIS A N 1
A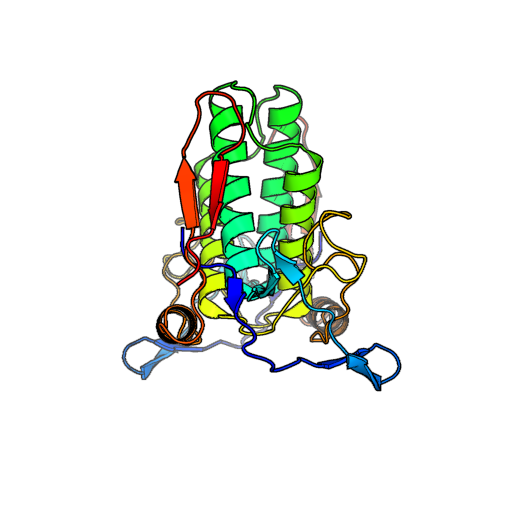TOM 805 C CA . HIS A 1 101 ? 6.324 9.672 12.406 1 86.25 101 HIS A CA 1
ATOM 806 C C . HIS A 1 101 ? 4.82 9.578 12.641 1 86.25 101 HIS A C 1
ATOM 808 O O . HIS A 1 101 ? 4.375 8.977 13.617 1 86.25 101 HIS A O 1
ATOM 814 N N . ALA A 1 102 ? 4.105 10.266 11.773 1 84.31 102 ALA A N 1
ATOM 815 C CA . ALA A 1 102 ? 2.65 10.133 11.852 1 84.31 102 ALA A CA 1
ATOM 816 C C . ALA A 1 102 ? 2.234 8.664 11.852 1 84.31 102 ALA A C 1
ATOM 818 O O . ALA A 1 102 ? 2.855 7.836 11.188 1 84.31 102 ALA A O 1
ATOM 819 N N . THR A 1 103 ? 1.249 8.266 12.711 1 85 103 THR A N 1
ATOM 820 C CA . THR A 1 103 ? 0.595 6.969 12.836 1 85 103 THR A CA 1
ATOM 821 C C . THR A 1 103 ? 1.405 6.039 13.734 1 85 103 THR A C 1
ATOM 823 O O . THR A 1 103 ? 0.941 4.957 14.094 1 85 103 THR A O 1
ATOM 826 N N . ASP A 1 104 ? 2.732 6.492 14.023 1 86.06 104 ASP A N 1
ATOM 827 C CA . ASP A 1 104 ? 3.463 5.617 14.938 1 86.06 104 ASP A CA 1
ATOM 828 C C . ASP A 1 104 ? 2.639 5.312 16.188 1 86.06 104 ASP A C 1
ATOM 830 O O . ASP A 1 104 ? 2.219 6.227 16.891 1 86.06 104 ASP A O 1
ATOM 834 N N . GLY A 1 105 ? 2.381 4.027 16.375 1 82.5 105 GLY A N 1
ATOM 835 C CA . GLY A 1 105 ? 1.683 3.604 17.578 1 82.5 105 GLY A CA 1
ATOM 836 C C . GLY A 1 105 ? 0.175 3.738 17.469 1 82.5 105 GLY A C 1
ATOM 837 O O . GLY A 1 105 ? -0.553 3.361 18.391 1 82.5 105 GLY A O 1
ATOM 838 N N . GLN A 1 106 ? -0.341 4.316 16.469 1 84.75 106 GLN A N 1
ATOM 839 C CA . GLN A 1 106 ? -1.785 4.449 16.297 1 84.75 106 GLN A CA 1
ATOM 840 C C . GLN A 1 106 ? -2.426 3.105 15.961 1 84.75 106 GLN A C 1
ATOM 842 O O . GLN A 1 106 ? -2.033 2.449 14.992 1 84.75 106 GLN A O 1
ATOM 847 N N . GLN A 1 107 ? -3.387 2.756 16.719 1 82.62 107 GLN A N 1
ATOM 848 C CA . GLN A 1 107 ? -4.062 1.481 16.5 1 82.62 107 GLN A CA 1
ATOM 849 C C . GLN A 1 107 ? -5.137 1.601 15.43 1 82.62 107 GLN A C 1
ATOM 851 O O . GLN A 1 107 ? -5.77 2.65 15.289 1 82.62 107 GLN A O 1
ATOM 856 N N . MET A 1 108 ? -5.301 0.602 14.656 1 81.69 108 MET A N 1
ATOM 857 C CA . MET A 1 108 ? -6.293 0.571 13.586 1 81.69 108 MET A CA 1
ATOM 858 C C . MET A 1 108 ? -7 -0.781 13.539 1 81.69 108 MET A C 1
ATOM 860 O O . MET A 1 108 ? -6.418 -1.802 13.914 1 81.69 108 MET A O 1
ATOM 864 N N . GLN A 1 109 ? -8.195 -0.718 13.172 1 82.75 109 GLN A N 1
ATOM 865 C CA . GLN A 1 109 ? -8.93 -1.959 12.93 1 82.75 109 GLN A CA 1
ATOM 866 C C . GLN A 1 109 ? -8.633 -2.512 11.539 1 82.75 109 GLN A C 1
ATOM 868 O O . GLN A 1 109 ? -8.734 -1.788 10.547 1 82.75 109 GLN A O 1
ATOM 873 N N . CYS A 1 110 ? -8.195 -3.734 11.57 1 88.75 110 CYS A N 1
ATOM 874 C CA . CYS A 1 110 ? -7.758 -4.375 10.328 1 88.75 110 CYS A CA 1
ATOM 875 C C . CYS A 1 110 ? -8.625 -5.59 10.016 1 88.75 110 CYS A C 1
ATOM 877 O O . CYS A 1 110 ? -9.266 -6.148 10.906 1 88.75 110 CYS A O 1
ATOM 879 N N . ARG A 1 111 ? -8.734 -5.953 8.711 1 87.81 111 ARG A N 1
ATOM 880 C CA . ARG A 1 111 ? -9.172 -7.301 8.352 1 87.81 111 ARG A CA 1
ATOM 881 C C . ARG A 1 111 ? -8.203 -8.352 8.883 1 87.81 111 ARG A C 1
ATOM 883 O O . ARG A 1 111 ? -7.094 -8.023 9.305 1 87.81 111 ARG A O 1
ATOM 890 N N . ASN A 1 112 ? -8.633 -9.57 8.922 1 89.31 112 ASN A N 1
ATOM 891 C CA . ASN A 1 112 ? -7.836 -10.656 9.477 1 89.31 112 ASN A CA 1
ATOM 892 C C . ASN A 1 112 ? -6.898 -11.258 8.438 1 89.31 112 ASN A C 1
ATOM 894 O O . ASN A 1 112 ? -7.27 -12.195 7.727 1 89.31 112 ASN A O 1
ATOM 898 N N . PHE A 1 113 ? -5.738 -10.766 8.406 1 92.75 113 PHE A N 1
ATOM 899 C CA . PHE A 1 113 ? -4.754 -11.227 7.434 1 92.75 113 PHE A CA 1
ATOM 900 C C . PHE A 1 113 ? -4.379 -12.68 7.695 1 92.75 113 PHE A C 1
ATOM 902 O O . PHE A 1 113 ? -4.18 -13.453 6.754 1 92.75 113 PHE A O 1
ATOM 909 N N . SER A 1 114 ? -4.266 -13.07 8.945 1 91.25 114 SER A N 1
ATOM 910 C CA . SER A 1 114 ? -3.92 -14.438 9.297 1 91.25 114 SER A CA 1
ATOM 911 C C . SER A 1 114 ? -4.949 -15.43 8.758 1 91.25 114 SER A C 1
ATOM 913 O O . SER A 1 114 ? -4.605 -16.547 8.375 1 91.25 114 SER A O 1
ATOM 915 N N . ALA A 1 115 ? -6.172 -15.031 8.797 1 92.94 115 ALA A N 1
ATOM 916 C CA . ALA A 1 115 ? -7.211 -15.891 8.234 1 92.94 115 ALA A CA 1
ATOM 917 C C . ALA A 1 115 ? -7 -16.094 6.738 1 92.94 115 ALA A C 1
ATOM 919 O O . ALA A 1 115 ? -7.234 -17.188 6.215 1 92.94 115 ALA A O 1
ATOM 920 N N . LEU A 1 116 ? -6.582 -15.055 6.023 1 93.31 116 LEU A N 1
ATOM 921 C CA . LEU A 1 116 ? -6.281 -15.172 4.602 1 93.31 116 LEU A CA 1
ATOM 922 C C . LEU A 1 116 ? -5.094 -16.094 4.367 1 93.31 116 LEU A C 1
ATOM 924 O O . LEU A 1 116 ? -5.125 -16.938 3.469 1 93.31 116 LEU A O 1
ATOM 928 N N . VAL A 1 117 ? -4.062 -15.977 5.184 1 92.5 117 VAL A N 1
ATOM 929 C CA . VAL A 1 117 ? -2.889 -16.828 5.09 1 92.5 117 VAL A CA 1
ATOM 930 C C . VAL A 1 117 ? -3.297 -18.297 5.301 1 92.5 117 VAL A C 1
ATOM 932 O O . VAL A 1 117 ? -2.896 -19.172 4.535 1 92.5 117 VAL A O 1
ATOM 935 N N . ASP A 1 118 ? -4.117 -18.484 6.285 1 91.75 118 ASP A N 1
ATOM 936 C CA . ASP A 1 118 ? -4.598 -19.828 6.551 1 91.75 118 ASP A CA 1
ATOM 937 C C . ASP A 1 118 ? -5.406 -20.375 5.371 1 91.75 118 ASP A C 1
ATOM 939 O O . ASP A 1 118 ? -5.273 -21.531 5 1 91.75 118 ASP A O 1
ATOM 943 N N . TRP A 1 119 ? -6.238 -19.562 4.895 1 92.19 119 TRP A N 1
ATOM 944 C CA . TRP A 1 119 ? -7.09 -19.969 3.779 1 92.19 119 TRP A CA 1
ATOM 945 C C . TRP A 1 119 ? -6.25 -20.391 2.576 1 92.19 119 TRP A C 1
ATOM 947 O O . TRP A 1 119 ? -6.523 -21.422 1.949 1 92.19 119 TRP A O 1
ATOM 957 N N . VAL A 1 120 ? -5.215 -19.641 2.238 1 90.62 120 VAL A N 1
ATOM 958 C CA . VAL A 1 120 ? -4.41 -19.938 1.056 1 90.62 120 VAL A CA 1
ATOM 959 C C . VAL A 1 120 ? -3.553 -21.172 1.302 1 90.62 120 VAL A C 1
ATOM 961 O O . VAL A 1 120 ? -3.246 -21.922 0.369 1 90.62 120 VAL A O 1
ATOM 964 N N . ASN A 1 121 ? -3.207 -21.422 2.504 1 89 121 ASN A N 1
ATOM 965 C CA . ASN A 1 121 ? -2.299 -22.516 2.826 1 89 121 ASN A CA 1
ATOM 966 C C . ASN A 1 121 ? -3.051 -23.828 3.02 1 89 121 ASN A C 1
ATOM 968 O O . ASN A 1 121 ? -2.441 -24.875 3.293 1 89 121 ASN A O 1
ATOM 972 N N . ASP A 1 122 ? -4.312 -23.734 2.906 1 90.12 122 ASP A N 1
ATOM 973 C CA . ASP A 1 122 ? -5.082 -24.969 2.918 1 90.12 122 ASP A CA 1
ATOM 974 C C . ASP A 1 122 ? -4.574 -25.938 1.86 1 90.12 122 ASP A C 1
ATOM 976 O O . ASP A 1 122 ? -4.371 -25.562 0.705 1 90.12 122 ASP A O 1
ATOM 980 N N . PRO A 1 123 ? -4.375 -27.234 2.158 1 87.56 123 PRO A N 1
ATOM 981 C CA . PRO A 1 123 ? -3.805 -28.219 1.235 1 87.56 123 PRO A CA 1
ATOM 982 C C . PRO A 1 123 ? -4.598 -28.344 -0.064 1 87.56 123 PRO A C 1
ATOM 984 O O . PRO A 1 123 ? -4.039 -28.703 -1.102 1 87.56 123 PRO A O 1
ATOM 987 N N . VAL A 1 124 ? -5.844 -27.984 -0.065 1 87.12 124 VAL A N 1
ATOM 988 C CA . VAL A 1 124 ? -6.672 -28.125 -1.257 1 87.12 124 VAL A CA 1
ATOM 989 C C . VAL A 1 124 ? -6.328 -27.031 -2.26 1 87.12 124 VAL A C 1
ATOM 991 O O . VAL A 1 124 ? -6.551 -27.188 -3.463 1 87.12 124 VAL A O 1
ATOM 994 N N . ARG A 1 125 ? -5.672 -25.953 -1.783 1 88.69 125 ARG A N 1
ATOM 995 C CA . ARG A 1 125 ? -5.523 -24.812 -2.684 1 88.69 125 ARG A CA 1
ATOM 996 C C . ARG A 1 125 ? -4.059 -24.422 -2.828 1 88.69 125 ARG A C 1
ATOM 998 O O . ARG A 1 125 ? -3.662 -23.828 -3.838 1 88.69 125 ARG A O 1
ATOM 1005 N N . VAL A 1 126 ? -3.285 -24.781 -1.9 1 87.75 126 VAL A N 1
ATOM 1006 C CA . VAL A 1 126 ? -1.931 -24.234 -1.826 1 87.75 126 VAL A CA 1
ATOM 1007 C C . VAL A 1 126 ? -1.08 -24.812 -2.953 1 87.75 126 VAL A C 1
ATOM 1009 O O . VAL A 1 126 ? -1.22 -25.984 -3.303 1 87.75 126 VAL A O 1
ATOM 1012 N N . SER A 1 127 ? -0.322 -23.969 -3.584 1 84.88 127 SER A N 1
ATOM 1013 C CA . SER A 1 127 ? 0.742 -24.406 -4.48 1 84.88 127 SER A CA 1
ATOM 1014 C C . SER A 1 127 ? 2.096 -24.406 -3.777 1 84.88 127 SER A C 1
ATOM 1016 O O . SER A 1 127 ? 2.428 -23.453 -3.072 1 84.88 127 SER A O 1
ATOM 1018 N N . ARG A 1 128 ? 2.814 -25.453 -3.912 1 82.62 128 ARG A N 1
ATOM 1019 C CA . ARG A 1 128 ? 4.102 -25.562 -3.234 1 82.62 128 ARG A CA 1
ATOM 1020 C C . ARG A 1 128 ? 5.254 -25.547 -4.234 1 82.62 128 ARG A C 1
ATOM 1022 O O . ARG A 1 128 ? 5.152 -26.125 -5.316 1 82.62 128 ARG A O 1
ATOM 1029 N N . TRP A 1 129 ? 6.277 -24.844 -3.832 1 83.44 129 TRP A N 1
ATOM 1030 C CA . TRP A 1 129 ? 7.438 -24.688 -4.707 1 83.44 129 TRP A CA 1
ATOM 1031 C C . TRP A 1 129 ? 8.734 -24.953 -3.945 1 83.44 129 TRP A C 1
ATOM 1033 O O . TRP A 1 129 ? 8.859 -24.578 -2.777 1 83.44 129 TRP A O 1
ATOM 1043 N N . ASN A 1 130 ? 9.617 -25.656 -4.602 1 83.75 130 ASN A N 1
ATOM 1044 C CA . ASN A 1 130 ? 11.008 -25.672 -4.164 1 83.75 130 ASN A CA 1
ATOM 1045 C C . ASN A 1 130 ? 11.789 -24.484 -4.711 1 83.75 130 ASN A C 1
ATOM 1047 O O . ASN A 1 130 ? 11.812 -24.25 -5.922 1 83.75 130 ASN A O 1
ATOM 1051 N N . ILE A 1 131 ? 12.227 -23.734 -3.791 1 79.25 131 ILE A N 1
ATOM 1052 C CA . ILE A 1 131 ? 13 -22.562 -4.227 1 79.25 131 ILE A CA 1
ATOM 1053 C C . ILE A 1 131 ? 14.484 -22.812 -3.971 1 79.25 131 ILE A C 1
ATOM 1055 O O . ILE A 1 131 ? 14.875 -23.156 -2.855 1 79.25 131 ILE A O 1
ATOM 1059 N N . THR A 1 132 ? 15.227 -22.734 -4.953 1 81.12 132 THR A N 1
ATOM 1060 C CA . THR A 1 132 ? 16.688 -22.797 -4.848 1 81.12 132 THR A CA 1
ATOM 1061 C C . THR A 1 132 ? 17.297 -21.422 -5.086 1 81.12 132 THR A C 1
ATOM 1063 O O . THR A 1 132 ? 17.188 -20.859 -6.18 1 81.12 132 THR A O 1
ATOM 1066 N N . GLU A 1 133 ? 17.75 -20.891 -3.943 1 76.19 133 GLU A N 1
ATOM 1067 C CA . GLU A 1 133 ? 18.422 -19.594 -4.074 1 76.19 133 GLU A CA 1
ATOM 1068 C C . GLU A 1 133 ? 19.812 -19.766 -4.672 1 76.19 133 GLU A C 1
ATOM 1070 O O . GLU A 1 133 ? 20.578 -20.641 -4.258 1 76.19 133 GLU A O 1
ATOM 1075 N N . LEU A 1 134 ? 20.047 -19.078 -5.742 1 74.12 134 LEU A N 1
ATOM 1076 C CA . LEU A 1 134 ? 21.359 -19.109 -6.383 1 74.12 134 LEU A CA 1
ATOM 1077 C C . LEU A 1 134 ? 22.078 -17.781 -6.215 1 74.12 134 LEU A C 1
ATOM 1079 O O . LEU A 1 134 ? 21.438 -16.719 -6.141 1 74.12 134 LEU A O 1
ATOM 1083 N N . ASP A 1 135 ? 23.297 -17.766 -5.918 1 70.56 135 ASP A N 1
ATOM 1084 C CA . ASP A 1 135 ? 24.094 -16.547 -5.785 1 70.56 135 ASP A CA 1
ATOM 1085 C C . ASP A 1 135 ? 24.109 -15.75 -7.09 1 70.56 135 ASP A C 1
ATOM 1087 O O . ASP A 1 135 ? 24.469 -16.281 -8.141 1 70.56 135 ASP A O 1
ATOM 1091 N N . ASP A 1 136 ? 23.797 -14.492 -7.023 1 65.88 136 ASP A N 1
ATOM 1092 C CA . ASP A 1 136 ? 23.875 -13.523 -8.117 1 65.88 136 ASP A CA 1
ATOM 1093 C C . ASP A 1 136 ? 23.016 -13.953 -9.305 1 65.88 136 ASP A C 1
ATOM 1095 O O . ASP A 1 136 ? 23.266 -13.539 -10.438 1 65.88 136 ASP A O 1
ATOM 1099 N N . LYS A 1 137 ? 22.297 -15.078 -9.203 1 69.69 137 LYS A N 1
ATOM 1100 C CA . LYS A 1 137 ? 21.344 -15.516 -10.219 1 69.69 137 LYS A CA 1
ATOM 1101 C C . LYS A 1 137 ? 19.922 -15.484 -9.688 1 69.69 137 LYS A C 1
ATOM 1103 O O . LYS A 1 137 ? 19.703 -15.484 -8.477 1 69.69 137 LYS A O 1
ATOM 1108 N N . PRO A 1 138 ? 18.953 -15.391 -10.664 1 70.75 138 PRO A N 1
ATOM 1109 C CA . PRO A 1 138 ? 17.578 -15.492 -10.203 1 70.75 138 PRO A CA 1
ATOM 1110 C C . PRO A 1 138 ? 17.266 -16.828 -9.523 1 70.75 138 PRO A C 1
ATOM 1112 O O . PRO A 1 138 ? 17.828 -17.859 -9.906 1 70.75 138 PRO A O 1
ATOM 1115 N N . ASP A 1 139 ? 16.422 -16.844 -8.555 1 72.56 139 ASP A N 1
ATOM 1116 C CA . ASP A 1 139 ? 16 -18.047 -7.855 1 72.56 139 ASP A CA 1
ATOM 1117 C C . ASP A 1 139 ? 15.359 -19.047 -8.82 1 72.56 139 ASP A C 1
ATOM 1119 O O . ASP A 1 139 ? 14.727 -18.656 -9.805 1 72.56 139 ASP A O 1
ATOM 1123 N N . LEU A 1 140 ? 15.656 -20.312 -8.594 1 78.69 140 LEU A N 1
ATOM 1124 C CA . LEU A 1 140 ? 14.992 -21.391 -9.32 1 78.69 140 LEU A CA 1
ATOM 1125 C C . LEU A 1 140 ? 13.75 -21.859 -8.57 1 78.69 140 LEU A C 1
ATOM 1127 O O . LEU A 1 140 ? 13.781 -22.016 -7.344 1 78.69 140 LEU A O 1
ATOM 1131 N N . PHE A 1 141 ? 12.695 -21.953 -9.312 1 78.06 141 PHE A N 1
ATOM 1132 C CA . PHE A 1 141 ? 11.438 -22.422 -8.734 1 78.06 141 PHE A CA 1
ATOM 1133 C C . PHE A 1 141 ? 11.008 -23.734 -9.367 1 78.06 141 PHE A C 1
ATOM 1135 O O . PHE A 1 141 ? 10.953 -23.859 -10.586 1 78.06 141 PHE A O 1
ATOM 1142 N N . ASP A 1 142 ? 10.875 -24.766 -8.508 1 84.25 142 ASP A N 1
ATOM 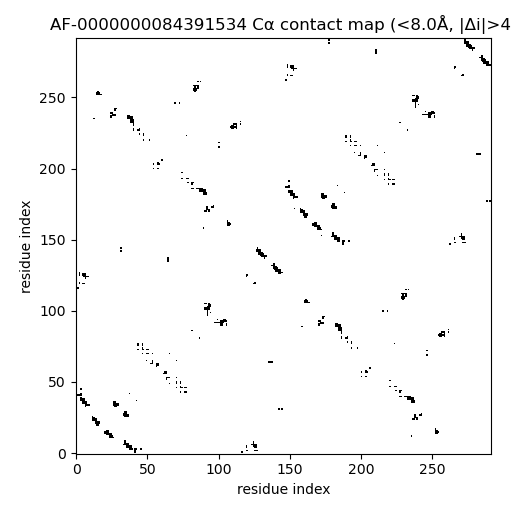1143 C CA . ASP A 1 142 ? 10.367 -26.062 -8.945 1 84.25 142 ASP A CA 1
ATOM 1144 C C . ASP A 1 142 ? 9.047 -26.391 -8.25 1 84.25 142 ASP A C 1
ATOM 1146 O O . ASP A 1 142 ? 9.023 -26.609 -7.035 1 84.25 142 ASP A O 1
ATOM 1150 N N . GLU A 1 143 ? 7.996 -26.453 -9.109 1 85.56 143 GLU A N 1
ATOM 1151 C CA . GLU A 1 143 ? 6.672 -26.734 -8.555 1 85.56 143 GLU A CA 1
ATOM 1152 C C . GLU A 1 143 ? 6.582 -28.156 -8.023 1 85.56 143 GLU A C 1
ATOM 1154 O O . GLU A 1 143 ? 7.008 -29.109 -8.688 1 85.56 143 GLU A O 1
ATOM 1159 N N . ILE A 1 144 ? 6.004 -28.266 -6.77 1 84.06 144 ILE A N 1
ATOM 1160 C CA . ILE A 1 144 ? 5.727 -29.578 -6.191 1 84.06 144 ILE A CA 1
ATOM 1161 C C . ILE A 1 144 ? 4.297 -30 -6.531 1 84.06 144 ILE A C 1
ATOM 1163 O O . ILE A 1 144 ? 3.334 -29.375 -6.078 1 84.06 144 ILE A O 1
ATOM 1167 N N . VAL A 1 145 ? 4.137 -30.891 -7.508 1 78.75 145 VAL A N 1
ATOM 1168 C CA . VAL A 1 145 ? 2.814 -31.359 -7.902 1 78.75 145 VAL A CA 1
ATOM 1169 C C . VAL A 1 145 ? 2.537 -32.719 -7.254 1 78.75 145 VAL A C 1
ATOM 1171 O O . VAL A 1 145 ? 3.406 -33.594 -7.23 1 78.75 145 VAL A O 1
ATOM 1174 N N . ASP A 1 146 ? 1.471 -32.781 -6.355 1 68.06 146 ASP A N 1
ATOM 1175 C CA . ASP A 1 146 ? 1.108 -34.094 -5.824 1 68.06 146 ASP A CA 1
ATOM 1176 C C . ASP A 1 146 ? 0.499 -34.969 -6.91 1 68.06 146 ASP A C 1
ATOM 1178 O O . ASP A 1 146 ? -0.081 -34.469 -7.875 1 68.06 146 ASP A O 1
ATOM 1182 N N . MET B 1 1 ? 1.787 19.328 -4.121 1 40.5 1 MET B N 1
ATOM 1183 C CA . MET B 1 1 ? 1.699 18.281 -3.096 1 40.5 1 MET B CA 1
ATOM 1184 C C . MET B 1 1 ? 0.353 18.344 -2.381 1 40.5 1 MET B C 1
ATOM 1186 O O . MET B 1 1 ? -0.153 19.422 -2.084 1 40.5 1 MET B O 1
ATOM 1190 N N . HIS B 1 2 ? -0.503 17.547 -2.758 1 49.75 2 HIS B N 1
ATOM 1191 C CA . HIS B 1 2 ? -1.833 17.547 -2.158 1 49.75 2 HIS B CA 1
ATOM 1192 C C . HIS B 1 2 ? -1.755 17.672 -0.641 1 49.75 2 HIS B C 1
ATOM 1194 O O . HIS B 1 2 ? -0.764 17.266 -0.032 1 49.75 2 HIS B O 1
ATOM 1200 N N . ALA B 1 3 ? -2.584 18.438 -0.136 1 57.97 3 ALA B N 1
ATOM 1201 C CA . ALA B 1 3 ? -2.738 18.625 1.305 1 57.97 3 ALA B CA 1
ATOM 1202 C C . ALA B 1 3 ? -2.873 17.281 2.02 1 57.97 3 ALA B C 1
ATOM 1204 O O . ALA B 1 3 ? -3.748 16.484 1.688 1 57.97 3 ALA B O 1
ATOM 1205 N N . SER B 1 4 ? -1.832 16.688 2.572 1 73.25 4 SER B N 1
ATOM 1206 C CA . SER B 1 4 ? -1.89 15.477 3.383 1 73.25 4 SER B CA 1
ATOM 1207 C C . SER B 1 4 ? -2.664 15.711 4.676 1 73.25 4 SER B C 1
ATOM 1209 O O . SER B 1 4 ? -3.229 14.773 5.246 1 73.25 4 SER B O 1
ATOM 1211 N N . ASN B 1 5 ? -2.867 17.141 4.891 1 87 5 ASN B N 1
ATOM 1212 C CA . ASN B 1 5 ? -3.455 17.469 6.188 1 87 5 ASN B CA 1
ATOM 1213 C C . ASN B 1 5 ? -4.758 18.25 6.031 1 87 5 ASN B C 1
ATOM 1215 O O . ASN B 1 5 ? -4.934 18.969 5.051 1 87 5 ASN B O 1
ATOM 1219 N N . VAL B 1 6 ? -5.676 18.078 6.957 1 91.62 6 VAL B N 1
ATOM 1220 C CA . VAL B 1 6 ? -6.918 18.844 6.984 1 91.62 6 VAL B CA 1
ATOM 1221 C C . VAL B 1 6 ? -7.074 19.531 8.336 1 91.62 6 VAL B C 1
ATOM 1223 O O . VAL B 1 6 ? -6.707 18.969 9.375 1 91.62 6 VAL B O 1
ATOM 1226 N N . ARG B 1 7 ? -7.594 20.703 8.281 1 92.38 7 ARG B N 1
ATOM 1227 C CA . ARG B 1 7 ? -7.93 21.406 9.508 1 92.38 7 ARG B CA 1
ATOM 1228 C C . ARG B 1 7 ? -9.078 20.719 10.242 1 92.38 7 ARG B C 1
ATOM 1230 O O . ARG B 1 7 ? -10.039 20.266 9.609 1 92.38 7 ARG B O 1
ATOM 1237 N N . THR B 1 8 ? -9.023 20.703 11.547 1 93.31 8 THR B N 1
ATOM 1238 C CA . THR B 1 8 ? -10.07 20 12.297 1 93.31 8 THR B CA 1
ATOM 1239 C C . THR B 1 8 ? -11.305 20.891 12.438 1 93.31 8 THR B C 1
ATOM 1241 O O . THR B 1 8 ? -12.422 20.391 12.617 1 93.31 8 THR B O 1
ATOM 1244 N N . ASN B 1 9 ? -11.055 22.219 12.492 1 91.06 9 ASN B N 1
ATOM 1245 C CA . ASN B 1 9 ? -12.125 23.172 12.727 1 91.06 9 ASN B CA 1
ATOM 1246 C C . ASN B 1 9 ? -12.945 22.812 13.961 1 91.06 9 ASN B C 1
ATOM 1248 O O . ASN B 1 9 ? -14.18 22.797 13.914 1 91.06 9 ASN B O 1
ATOM 1252 N N . GLY B 1 10 ? -12.219 22.406 14.977 1 91.5 10 GLY B N 1
ATOM 1253 C CA . GLY B 1 10 ? -12.844 22.156 16.266 1 91.5 10 GLY B CA 1
ATOM 1254 C C . GLY B 1 10 ? -13.414 20.75 16.375 1 91.5 10 GLY B C 1
ATOM 1255 O O . GLY B 1 10 ? -13.922 20.359 17.422 1 91.5 10 GLY B O 1
ATOM 1256 N N . ARG B 1 11 ? -13.398 20 15.328 1 91.75 11 ARG B N 1
ATOM 1257 C CA . ARG B 1 11 ? -13.906 18.625 15.383 1 91.75 11 ARG B CA 1
ATOM 1258 C C . ARG B 1 11 ? -12.797 17.656 15.781 1 91.75 11 ARG B C 1
ATOM 1260 O O . ARG B 1 11 ? -11.633 17.859 15.445 1 91.75 11 ARG B O 1
ATOM 1267 N N . ARG B 1 12 ? -13.188 16.609 16.531 1 93.5 12 ARG B N 1
ATOM 1268 C CA . ARG B 1 12 ? -12.227 15.633 17.016 1 93.5 12 ARG B CA 1
ATOM 1269 C C . ARG B 1 12 ? -12.602 14.227 16.562 1 93.5 12 ARG B C 1
ATOM 1271 O O . ARG B 1 12 ? -13.789 13.883 16.484 1 93.5 12 ARG B O 1
ATOM 1278 N N . ALA B 1 13 ? -11.586 13.508 16.266 1 92.69 13 ALA B N 1
ATOM 1279 C CA . ALA B 1 13 ? -11.766 12.109 15.883 1 92.69 13 ALA B CA 1
ATOM 1280 C C . ALA B 1 13 ? -11.516 11.18 17.062 1 92.69 13 ALA B C 1
ATOM 1282 O O . ALA B 1 13 ? -10.805 11.547 18.016 1 92.69 13 ALA B O 1
ATOM 1283 N N . THR B 1 14 ? -12.203 10.055 17 1 90.06 14 THR B N 1
ATOM 1284 C CA . THR B 1 14 ? -11.969 8.977 17.953 1 90.06 14 THR B CA 1
ATOM 1285 C C . THR B 1 14 ? -11.633 7.676 17.219 1 90.06 14 THR B C 1
ATOM 1287 O O . THR B 1 14 ? -11.758 7.594 16 1 90.06 14 THR B O 1
ATOM 1290 N N . TYR B 1 15 ? -11.07 6.758 17.922 1 82.62 15 TYR B N 1
ATOM 1291 C CA . TYR B 1 15 ? -10.828 5.426 17.391 1 82.62 15 TYR B CA 1
ATOM 1292 C C . TYR B 1 15 ? -11.078 4.355 18.438 1 82.62 15 TYR B C 1
ATOM 1294 O O . TYR B 1 15 ? -11.109 4.652 19.641 1 82.62 15 TYR B O 1
ATOM 1302 N N . MET B 1 16 ? -11.367 3.229 17.922 1 83.19 16 MET B N 1
ATOM 1303 C CA . MET B 1 16 ? -11.531 2.076 18.812 1 83.19 16 MET B CA 1
ATOM 1304 C C . MET B 1 16 ? -10.203 1.372 19.047 1 83.19 16 MET B C 1
ATOM 1306 O O . MET B 1 16 ? -9.539 0.958 18.094 1 83.19 16 MET B O 1
ATOM 1310 N N . ASP B 1 17 ? -9.812 1.281 20.25 1 81 17 ASP B N 1
ATOM 1311 C CA . ASP B 1 17 ? -8.539 0.624 20.531 1 81 17 ASP B CA 1
ATOM 1312 C C . ASP B 1 17 ? -8.711 -0.891 20.609 1 81 17 ASP B C 1
ATOM 1314 O O . ASP B 1 17 ? -9.781 -1.418 20.297 1 81 17 ASP B O 1
ATOM 1318 N N . LEU B 1 18 ? -7.703 -1.626 20.875 1 82.75 18 LEU B N 1
ATOM 1319 C CA . LEU B 1 18 ? -7.695 -3.084 20.812 1 82.75 18 LEU B CA 1
ATOM 1320 C C . LEU B 1 18 ? -8.508 -3.674 21.969 1 82.75 18 LEU B C 1
ATOM 1322 O O . LEU B 1 18 ? -8.836 -4.863 21.953 1 82.75 18 LEU B O 1
ATOM 1326 N N . ASN B 1 19 ? -8.859 -2.801 22.969 1 87.12 19 ASN B N 1
ATOM 1327 C CA . ASN B 1 19 ? -9.727 -3.209 24.062 1 87.12 19 ASN B CA 1
ATOM 1328 C C . ASN B 1 19 ? -11.188 -2.842 23.797 1 87.12 19 ASN B C 1
ATOM 1330 O O . ASN B 1 19 ? -12.016 -2.85 24.703 1 87.12 19 ASN B O 1
ATOM 1334 N N . ASP B 1 20 ? -11.406 -2.379 22.578 1 87.06 20 ASP B N 1
ATOM 1335 C CA . ASP B 1 20 ? -12.742 -1.997 22.141 1 87.06 20 ASP B CA 1
ATOM 1336 C C . ASP B 1 20 ? -13.242 -0.766 22.891 1 87.06 20 ASP B C 1
ATOM 1338 O O . ASP B 1 20 ? -14.438 -0.661 23.188 1 87.06 20 ASP B O 1
ATOM 1342 N N . GLU B 1 21 ? -12.375 0.029 23.344 1 91.12 21 GLU B N 1
ATOM 1343 C CA . GLU B 1 21 ? -12.711 1.302 23.969 1 91.12 21 GLU B CA 1
ATOM 1344 C C . GLU B 1 21 ? -12.469 2.471 23.016 1 91.12 21 GLU B C 1
ATOM 1346 O O . GLU B 1 21 ? -11.5 2.475 22.266 1 91.12 21 GLU B O 1
ATOM 1351 N N . VAL B 1 22 ? -13.352 3.391 23.125 1 89.75 22 VAL B N 1
ATOM 1352 C CA . VAL B 1 22 ? -13.227 4.574 22.281 1 89.75 22 VAL B CA 1
ATOM 1353 C C . VAL B 1 22 ? -12.203 5.535 22.875 1 89.75 22 VAL B C 1
ATOM 1355 O O . VAL B 1 22 ? -12.312 5.91 24.047 1 89.75 22 VAL B O 1
ATOM 1358 N N . GLN B 1 23 ? -11.156 5.832 22.172 1 88.5 23 GLN B N 1
ATOM 1359 C CA . GLN B 1 23 ? -10.109 6.762 22.578 1 88.5 23 GLN B CA 1
ATOM 1360 C C . GLN B 1 23 ? -10.094 8.008 21.703 1 88.5 23 GLN B C 1
ATOM 1362 O O . GLN B 1 23 ? -10.344 7.922 20.5 1 88.5 23 GLN B O 1
ATOM 1367 N N . PRO B 1 24 ? -9.844 9.125 22.312 1 91.31 24 PRO B N 1
ATOM 1368 C CA . PRO B 1 24 ? -9.648 10.305 21.469 1 91.31 24 PRO B CA 1
ATOM 1369 C C . PRO B 1 24 ? -8.383 10.219 20.625 1 91.31 24 PRO B C 1
ATOM 1371 O O . PRO B 1 24 ? -7.363 9.695 21.078 1 91.31 24 PRO B O 1
ATOM 1374 N N . LEU B 1 25 ? -8.484 10.672 19.391 1 91.88 25 LEU B N 1
ATOM 1375 C CA . LEU B 1 25 ? -7.293 10.859 18.578 1 91.88 25 LEU B CA 1
ATOM 1376 C C . LEU B 1 25 ? -6.695 12.242 18.797 1 91.88 25 LEU B C 1
ATOM 1378 O O . LEU B 1 25 ? -7.363 13.258 18.562 1 91.88 25 LEU B O 1
ATOM 1382 N N . PRO B 1 26 ? -5.473 12.297 19.281 1 91.19 26 PRO B N 1
ATOM 1383 C CA . PRO B 1 26 ? -4.891 13.625 19.484 1 91.19 26 PRO B CA 1
ATOM 1384 C C . PRO B 1 26 ? -4.738 14.406 18.188 1 91.19 26 PRO B C 1
ATOM 1386 O O . PRO B 1 26 ? -4.551 13.812 17.125 1 91.19 26 PRO B O 1
ATOM 1389 N N . VAL B 1 27 ? -4.875 15.727 18.281 1 90.94 27 VAL B N 1
ATOM 1390 C CA . VAL B 1 27 ? -4.691 16.578 17.109 1 90.94 27 VAL B CA 1
ATOM 1391 C C . VAL B 1 27 ? -3.217 16.953 16.969 1 90.94 27 VAL B C 1
ATOM 1393 O O . VAL B 1 27 ? -2.48 16.984 17.969 1 90.94 27 VAL B O 1
ATOM 1396 N N . TYR B 1 28 ? -2.918 17.156 15.719 1 87 28 TYR B N 1
ATOM 1397 C CA . TYR B 1 28 ? -1.649 17.797 15.383 1 87 28 TYR B CA 1
ATOM 1398 C C . TYR B 1 28 ? -1.801 19.312 15.328 1 87 28 TYR B C 1
ATOM 1400 O O . TYR B 1 28 ? -2.666 19.828 14.617 1 87 28 TYR B O 1
ATOM 1408 N N . VAL B 1 29 ? -0.939 20 16.172 1 87.88 29 VAL B N 1
ATOM 1409 C CA . VAL B 1 29 ? -1.012 21.453 16.172 1 87.88 29 VAL B CA 1
ATOM 1410 C C . VAL B 1 29 ? 0.231 22.031 15.508 1 87.88 29 VAL B C 1
ATOM 1412 O O . VAL B 1 29 ? 1.357 21.719 15.898 1 87.88 29 VAL B O 1
ATOM 1415 N N . THR B 1 30 ? -0.034 22.844 14.555 1 86.62 30 THR B N 1
ATOM 1416 C CA . THR B 1 30 ? 1.089 23.453 13.852 1 86.62 30 THR B CA 1
ATOM 1417 C C . THR B 1 30 ? 1.718 24.562 14.695 1 86.62 30 THR B C 1
ATOM 1419 O O . THR B 1 30 ? 1.234 24.875 15.789 1 86.62 30 THR B O 1
ATOM 1422 N N . GLU B 1 31 ? 2.865 25.094 14.156 1 84.44 31 GLU B N 1
ATOM 1423 C CA . GLU B 1 31 ? 3.535 26.203 14.828 1 84.44 31 GLU B CA 1
ATOM 1424 C C . GLU B 1 31 ? 2.639 27.438 14.898 1 84.44 31 GLU B C 1
ATOM 1426 O O . GLU B 1 31 ? 2.752 28.234 15.82 1 84.44 31 GLU B O 1
ATOM 1431 N N . LYS B 1 32 ? 1.699 27.5 14.008 1 88.88 32 LYS B N 1
ATOM 1432 C CA . LYS B 1 32 ? 0.818 28.672 13.961 1 88.88 32 LYS B CA 1
ATOM 1433 C C . LYS B 1 32 ? -0.488 28.406 14.703 1 88.88 32 LYS B C 1
ATOM 1435 O O . LYS B 1 32 ? -1.414 29.219 14.656 1 88.88 32 LYS B O 1
ATOM 1440 N N . GLY B 1 33 ? -0.562 27.219 15.305 1 88.62 33 GLY B N 1
ATOM 1441 C CA . GLY B 1 33 ? -1.68 26.938 16.188 1 88.62 33 GLY B CA 1
ATOM 1442 C C . GLY B 1 33 ? -2.828 26.234 15.484 1 88.62 33 GLY B C 1
ATOM 1443 O O . GLY B 1 33 ? -3.873 25.984 16.094 1 88.62 33 GLY B O 1
ATOM 1444 N N . THR B 1 34 ? -2.658 25.891 14.273 1 89.81 34 THR B N 1
ATOM 1445 C CA . THR B 1 34 ? -3.721 25.203 13.539 1 89.81 34 THR B CA 1
ATOM 1446 C C . THR B 1 34 ? -3.811 23.734 13.945 1 89.81 34 THR B C 1
ATOM 1448 O O . THR B 1 34 ? -2.797 23.047 14 1 89.81 34 THR B O 1
ATOM 1451 N N . GLU B 1 35 ? -5.027 23.344 14.289 1 91.56 35 GLU B N 1
ATOM 1452 C CA . GLU B 1 35 ? -5.273 21.938 14.609 1 91.56 35 GLU B CA 1
ATOM 1453 C C . GLU B 1 35 ? -5.59 21.141 13.352 1 91.56 35 GLU B C 1
ATOM 1455 O O . GLU B 1 35 ? -6.5 21.484 12.602 1 91.56 35 GLU B O 1
ATOM 1460 N N . MET B 1 36 ? -4.84 20.016 13.234 1 91.75 36 MET B N 1
ATOM 1461 C CA . MET B 1 36 ? -4.984 19.297 11.977 1 91.75 36 MET B CA 1
ATOM 1462 C C . MET B 1 36 ? -4.988 17.781 12.219 1 91.75 36 MET B C 1
ATOM 1464 O O . MET B 1 36 ? -4.516 17.312 13.25 1 91.75 36 MET B O 1
ATOM 1468 N N . TYR B 1 37 ? -5.59 17.062 11.32 1 92.75 37 TYR B N 1
ATOM 1469 C CA . TYR B 1 37 ? -5.359 15.633 11.102 1 92.75 37 TYR B CA 1
ATOM 1470 C C . TYR B 1 37 ? -4.742 15.391 9.734 1 92.75 37 TYR B C 1
ATOM 1472 O O . TYR B 1 37 ? -4.902 16.203 8.82 1 92.75 37 TYR B O 1
ATOM 1480 N N . THR B 1 38 ? -3.977 14.359 9.664 1 92.38 38 THR B N 1
ATOM 1481 C CA . THR B 1 38 ? -3.582 13.844 8.359 1 92.38 38 THR B CA 1
ATOM 1482 C C . THR B 1 38 ? -4.566 12.789 7.871 1 92.38 38 THR B C 1
ATOM 1484 O O . THR B 1 38 ? -5.113 12.031 8.672 1 92.38 38 THR B O 1
ATOM 1487 N N . ILE B 1 39 ? -4.805 12.781 6.605 1 93.31 39 ILE B N 1
ATOM 1488 C CA . ILE B 1 39 ? -5.637 11.727 6.031 1 93.31 39 ILE B CA 1
ATOM 1489 C C . ILE B 1 39 ? -4.754 10.562 5.578 1 93.31 39 ILE B C 1
ATOM 1491 O O . ILE B 1 39 ? -3.758 10.766 4.879 1 93.31 39 ILE B O 1
ATOM 1495 N N . ARG B 1 40 ? -5.133 9.414 5.926 1 94.31 40 ARG B N 1
ATOM 1496 C CA . ARG B 1 40 ? -4.277 8.242 5.824 1 94.31 40 ARG B CA 1
ATOM 1497 C C . ARG B 1 40 ? -3.879 7.977 4.375 1 94.31 40 ARG B C 1
ATOM 1499 O O . ARG B 1 40 ? -2.723 7.656 4.09 1 94.31 40 ARG B O 1
ATOM 1506 N N . ALA B 1 41 ? -4.777 8.148 3.43 1 95.44 41 ALA B N 1
ATOM 1507 C CA . ALA B 1 41 ? -4.465 7.898 2.025 1 95.44 41 ALA B CA 1
ATOM 1508 C C . ALA B 1 41 ? -3.334 8.805 1.548 1 95.44 41 ALA B C 1
ATOM 1510 O O . ALA B 1 41 ? -2.463 8.375 0.788 1 95.44 41 ALA B O 1
ATOM 1511 N N . PHE B 1 42 ? -3.328 9.992 2 1 93.56 42 PHE B N 1
ATOM 1512 C CA . PHE B 1 42 ? -2.322 10.938 1.536 1 93.56 42 PHE B CA 1
ATOM 1513 C C . PHE B 1 42 ? -0.98 10.68 2.207 1 93.56 42 PHE B C 1
ATOM 1515 O O . PHE B 1 42 ? 0.074 10.883 1.604 1 93.56 42 PHE B O 1
ATOM 1522 N N . HIS B 1 43 ? -1.036 10.281 3.461 1 94.44 43 HIS B N 1
ATOM 1523 C CA . HIS B 1 43 ? 0.189 9.812 4.102 1 94.44 43 HIS B CA 1
ATOM 1524 C C . HIS B 1 43 ? 0.775 8.617 3.359 1 94.44 43 HIS B C 1
ATOM 1526 O O . HIS B 1 43 ? 1.982 8.562 3.113 1 94.44 43 HIS B O 1
ATOM 1532 N N . GLN B 1 44 ? -0.05 7.715 2.988 1 95.75 44 GLN B N 1
ATOM 1533 C CA . GLN B 1 44 ? 0.388 6.535 2.248 1 95.75 44 GLN B CA 1
ATOM 1534 C C . GLN B 1 44 ? 0.956 6.922 0.886 1 95.75 44 GLN B C 1
ATOM 1536 O O . GLN B 1 44 ? 1.966 6.367 0.448 1 95.75 44 GLN B O 1
ATOM 1541 N N . MET B 1 45 ? 0.35 7.887 0.236 1 95.25 45 MET B N 1
ATOM 1542 C CA . MET B 1 45 ? 0.862 8.375 -1.041 1 95.25 45 MET B CA 1
ATOM 1543 C C . MET B 1 45 ? 2.215 9.055 -0.859 1 95.25 45 MET B C 1
ATOM 1545 O O . MET B 1 45 ? 3.119 8.883 -1.677 1 95.25 45 MET B O 1
ATOM 1549 N N . HIS B 1 46 ? 2.307 9.812 0.203 1 93.56 46 HIS B N 1
ATOM 1550 C CA . HIS B 1 46 ? 3.59 10.414 0.553 1 93.56 46 HIS B CA 1
ATOM 1551 C C . HIS B 1 46 ? 4.672 9.352 0.702 1 93.56 46 HIS B C 1
ATOM 1553 O O . HIS B 1 46 ? 5.793 9.531 0.222 1 93.56 46 HIS B O 1
ATOM 1559 N N . CYS B 1 47 ? 4.332 8.273 1.339 1 96.5 47 CYS B N 1
ATOM 1560 C CA . CYS B 1 47 ? 5.285 7.184 1.509 1 96.5 47 CYS B CA 1
ATOM 1561 C C . CYS B 1 47 ? 5.738 6.637 0.16 1 96.5 47 CYS B C 1
ATOM 1563 O O . CYS B 1 47 ? 6.922 6.359 -0.037 1 96.5 47 CYS B O 1
ATOM 1565 N N . ILE B 1 48 ? 4.785 6.465 -0.784 1 97.19 48 ILE B N 1
ATOM 1566 C CA . ILE B 1 48 ? 5.129 5.977 -2.115 1 97.19 48 ILE B CA 1
ATOM 1567 C C . ILE B 1 48 ? 6.094 6.945 -2.789 1 97.19 48 ILE B C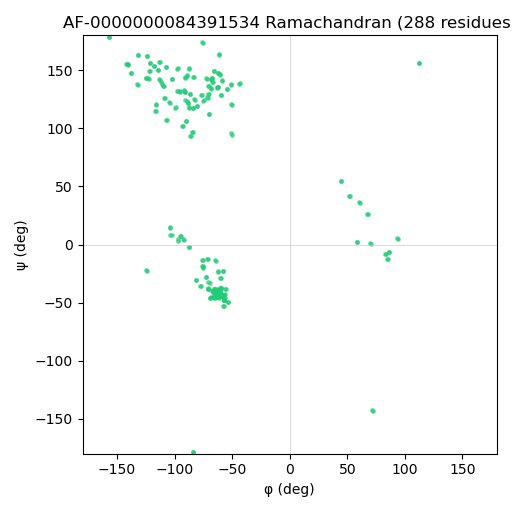 1
ATOM 1569 O O . ILE B 1 48 ? 7.09 6.531 -3.383 1 97.19 48 ILE B O 1
ATOM 1573 N N . TYR B 1 49 ? 5.863 8.188 -2.639 1 94.5 49 TYR B N 1
ATOM 1574 C CA . TYR B 1 49 ? 6.715 9.211 -3.232 1 94.5 49 TYR B CA 1
ATOM 1575 C C . TYR B 1 49 ? 8.109 9.18 -2.631 1 94.5 49 TYR B C 1
ATOM 1577 O O . TYR B 1 49 ? 9.109 9.273 -3.352 1 94.5 49 TYR B O 1
ATOM 1585 N N . VAL B 1 50 ? 8.18 9.094 -1.369 1 94.62 50 VAL B N 1
ATOM 1586 C CA . VAL B 1 50 ? 9.469 9.031 -0.681 1 94.62 50 VAL B CA 1
ATOM 1587 C C . VAL B 1 50 ? 10.273 7.836 -1.191 1 94.62 50 VAL B C 1
ATOM 1589 O O . VAL B 1 50 ? 11.461 7.965 -1.486 1 94.62 50 VAL B O 1
ATOM 1592 N N . LEU B 1 51 ? 9.625 6.668 -1.345 1 97.56 51 LEU B N 1
ATOM 1593 C CA . LEU B 1 51 ? 10.32 5.477 -1.819 1 97.56 51 LEU B CA 1
ATOM 1594 C C . LEU B 1 51 ? 10.812 5.668 -3.252 1 97.56 51 LEU B C 1
ATOM 1596 O O . LEU B 1 51 ? 11.938 5.297 -3.58 1 97.56 51 LEU B O 1
ATOM 1600 N N . LEU B 1 52 ? 9.953 6.23 -4.094 1 97.19 52 LEU B N 1
ATOM 1601 C CA . LEU B 1 52 ? 10.344 6.496 -5.477 1 97.19 52 LEU B CA 1
ATOM 1602 C C . LEU B 1 52 ? 11.586 7.379 -5.523 1 97.19 52 LEU B C 1
ATOM 1604 O O . LEU B 1 52 ? 12.547 7.07 -6.234 1 97.19 52 LEU B O 1
ATOM 1608 N N . GLU B 1 53 ? 11.625 8.438 -4.742 1 94.81 53 GLU B N 1
ATOM 1609 C CA . GLU B 1 53 ? 12.758 9.352 -4.742 1 94.81 53 GLU B CA 1
ATOM 1610 C C . GLU B 1 53 ? 14.008 8.688 -4.172 1 94.81 53 GLU B C 1
ATOM 1612 O O . GLU B 1 53 ? 15.102 8.844 -4.715 1 94.81 53 GLU B O 1
ATOM 1617 N N . ASP B 1 54 ? 13.789 8 -3.061 1 96.5 54 ASP B N 1
ATOM 1618 C CA . ASP B 1 54 ? 14.938 7.324 -2.457 1 96.5 54 ASP B CA 1
ATOM 1619 C C . ASP B 1 54 ? 15.586 6.359 -3.447 1 96.5 54 ASP B C 1
ATOM 1621 O O . ASP B 1 54 ? 16.797 6.391 -3.637 1 96.5 54 ASP B O 1
ATOM 1625 N N . ILE B 1 55 ? 14.797 5.535 -4.102 1 97.12 55 ILE B N 1
ATOM 1626 C CA . ILE B 1 55 ? 15.281 4.578 -5.09 1 97.12 55 ILE B CA 1
ATOM 1627 C C . ILE B 1 55 ? 15.93 5.324 -6.254 1 97.12 55 ILE B C 1
ATOM 1629 O O . ILE B 1 55 ? 16.969 4.906 -6.758 1 97.12 55 ILE B O 1
ATOM 1633 N N . GLY B 1 56 ? 15.32 6.379 -6.684 1 95.12 56 GLY B N 1
ATOM 1634 C CA . GLY B 1 56 ? 15.891 7.188 -7.75 1 95.12 56 GLY B CA 1
ATOM 1635 C C . GLY B 1 56 ? 17.281 7.699 -7.434 1 95.12 56 GLY B C 1
ATOM 1636 O O . GLY B 1 56 ? 18.203 7.566 -8.25 1 95.12 56 GLY B O 1
ATOM 1637 N N . TYR B 1 57 ? 17.406 8.352 -6.273 1 94.5 57 TYR B N 1
ATOM 1638 C CA . TYR B 1 57 ? 18.719 8.836 -5.855 1 94.5 57 TYR B CA 1
ATOM 1639 C C . TYR B 1 57 ? 19.75 7.707 -5.875 1 94.5 57 TYR B C 1
ATOM 1641 O O . TYR B 1 57 ? 20.812 7.836 -6.48 1 94.5 57 TYR B O 1
ATOM 1649 N N . LYS B 1 58 ? 19.469 6.598 -5.293 1 94.62 58 LYS B N 1
ATOM 1650 C CA . LYS B 1 58 ? 20.406 5.496 -5.113 1 94.62 58 LYS B CA 1
ATOM 1651 C C . LYS B 1 58 ? 20.734 4.824 -6.445 1 94.62 58 LYS B C 1
ATOM 1653 O O . LYS B 1 58 ? 21.844 4.328 -6.645 1 94.62 58 LYS B O 1
ATOM 1658 N N . THR B 1 59 ? 19.703 4.805 -7.34 1 93.25 59 THR B N 1
ATOM 1659 C CA . THR B 1 59 ? 19.938 4.285 -8.68 1 93.25 59 THR B CA 1
ATOM 1660 C C . THR B 1 59 ? 21.016 5.094 -9.391 1 93.25 59 THR B C 1
ATOM 1662 O O . THR B 1 59 ? 21.781 4.551 -10.203 1 93.25 59 THR B O 1
ATOM 1665 N N . HIS B 1 60 ? 21.141 6.297 -9.078 1 92.62 60 HIS B N 1
ATOM 1666 C CA . HIS B 1 60 ? 22.125 7.16 -9.719 1 92.62 60 HIS B CA 1
ATOM 1667 C C . HIS B 1 60 ? 23.328 7.395 -8.805 1 92.62 60 HIS B C 1
ATOM 1669 O O . HIS B 1 60 ? 24.078 8.359 -8.984 1 92.62 60 HIS B O 1
ATOM 1675 N N . ASN B 1 61 ? 23.422 6.613 -7.82 1 91.5 61 ASN B N 1
ATOM 1676 C CA . ASN B 1 61 ? 24.531 6.648 -6.883 1 91.5 61 ASN B CA 1
ATOM 1677 C C . ASN B 1 61 ? 24.641 8 -6.184 1 91.5 61 ASN B C 1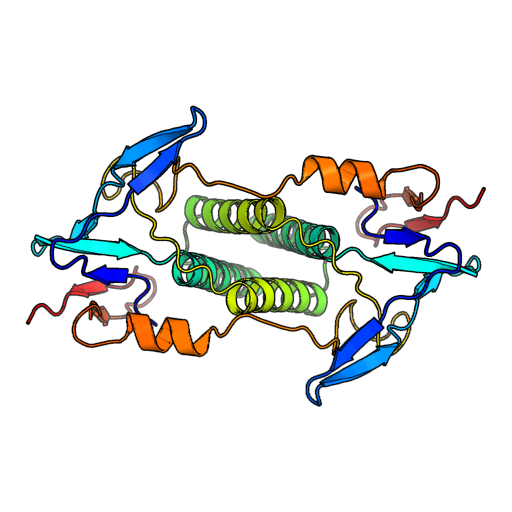
ATOM 1679 O O . ASN B 1 61 ? 25.734 8.539 -6.016 1 91.5 61 ASN B O 1
ATOM 1683 N N . LYS B 1 62 ? 23.5 8.586 -5.891 1 92.25 62 LYS B N 1
ATOM 1684 C CA . LYS B 1 62 ? 23.422 9.82 -5.117 1 92.25 62 LYS B CA 1
ATOM 1685 C C . LYS B 1 62 ? 22.891 9.562 -3.713 1 92.25 62 LYS B C 1
ATOM 1687 O O . LYS B 1 62 ? 22.156 8.602 -3.492 1 92.25 62 LYS B O 1
ATOM 1692 N N . THR B 1 63 ? 23.297 10.422 -2.861 1 90.62 63 THR B N 1
ATOM 1693 C CA . THR B 1 63 ? 22.766 10.344 -1.503 1 90.62 63 THR B CA 1
ATOM 1694 C C . THR B 1 63 ? 21.297 10.766 -1.468 1 90.62 63 THR B C 1
ATOM 1696 O O . THR B 1 63 ? 20.938 11.805 -2.02 1 90.62 63 THR B O 1
ATOM 1699 N N . SER B 1 64 ? 20.5 9.953 -0.874 1 91.44 64 SER B N 1
ATOM 1700 C CA . SER B 1 64 ? 19.078 10.258 -0.746 1 91.44 64 SER B CA 1
ATOM 1701 C C . SER B 1 64 ? 18.844 11.438 0.188 1 91.44 64 SER B C 1
ATOM 1703 O O . SER B 1 64 ? 19.5 11.555 1.228 1 91.44 64 SER B O 1
ATOM 1705 N N . LYS B 1 65 ? 17.875 12.281 -0.124 1 89.25 65 LYS B N 1
ATOM 1706 C CA . LYS B 1 65 ? 17.5 13.367 0.772 1 89.25 65 LYS B CA 1
ATOM 1707 C C . LYS B 1 65 ? 16.703 12.859 1.962 1 89.25 65 LYS B C 1
ATOM 1709 O O . LYS B 1 65 ? 16.5 13.578 2.938 1 89.25 65 LYS B O 1
ATOM 1714 N N . TRP B 1 66 ? 16.266 11.625 1.819 1 91.75 66 TRP B N 1
ATOM 1715 C CA . TRP B 1 66 ? 15.445 11.031 2.865 1 91.75 66 TRP B CA 1
ATOM 1716 C C . TRP B 1 66 ? 16.297 10.211 3.828 1 91.75 66 TRP B C 1
ATOM 1718 O O . TRP B 1 66 ? 17.078 9.359 3.402 1 91.75 66 TRP B O 1
ATOM 1728 N N . GLU B 1 67 ? 16.062 10.469 5.121 1 92.31 67 GLU B N 1
ATOM 1729 C CA . GLU B 1 67 ? 16.734 9.672 6.141 1 92.31 67 GLU B CA 1
ATOM 1730 C C . GLU B 1 67 ? 16.266 8.219 6.102 1 92.31 67 GLU B C 1
ATOM 1732 O O . GLU B 1 67 ? 15.086 7.953 5.836 1 92.31 67 GLU B O 1
ATOM 1737 N N . GLN B 1 68 ? 17.141 7.293 6.469 1 93.19 68 GLN B N 1
ATOM 1738 C CA . GLN B 1 68 ? 16.844 5.863 6.414 1 93.19 68 GLN B CA 1
ATOM 1739 C C . GLN B 1 68 ? 15.633 5.516 7.273 1 93.19 68 GLN B C 1
ATOM 1741 O O . GLN B 1 68 ? 14.805 4.691 6.887 1 93.19 68 GLN B O 1
ATOM 1746 N N . GLY B 1 69 ? 15.602 6.094 8.453 1 93.81 69 GLY B N 1
ATOM 1747 C CA . GLY B 1 69 ? 14.461 5.848 9.328 1 93.81 69 GLY B CA 1
ATOM 1748 C C . GLY B 1 69 ? 13.133 6.191 8.68 1 93.81 69 GLY B C 1
ATOM 1749 O O . GLY B 1 69 ? 12.133 5.508 8.914 1 93.81 69 GLY B O 1
ATOM 1750 N N . HIS B 1 70 ? 13.086 7.301 7.883 1 93.75 70 HIS B N 1
ATOM 1751 C CA . HIS B 1 70 ? 11.867 7.68 7.18 1 93.75 70 HIS 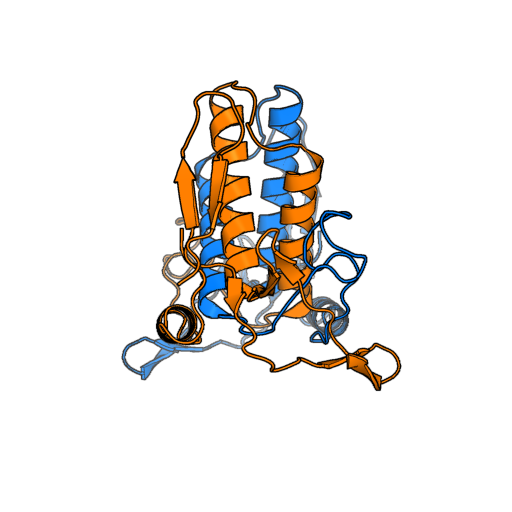B CA 1
ATOM 1752 C C . HIS B 1 70 ? 11.5 6.652 6.113 1 93.75 70 HIS B C 1
ATOM 1754 O O . HIS B 1 70 ? 10.328 6.281 5.98 1 93.75 70 HIS B O 1
ATOM 1760 N N . VAL B 1 71 ? 12.5 6.168 5.434 1 96.5 71 VAL B N 1
ATOM 1761 C CA . VAL B 1 71 ? 12.289 5.168 4.395 1 96.5 71 VAL B CA 1
ATOM 1762 C C . VAL B 1 71 ? 11.727 3.889 5.012 1 96.5 71 VAL B C 1
ATOM 1764 O O . VAL B 1 71 ? 10.766 3.316 4.5 1 96.5 71 VAL B O 1
ATOM 1767 N N . ILE B 1 72 ? 12.32 3.484 6.113 1 96.12 72 ILE B N 1
ATOM 1768 C CA . ILE B 1 72 ? 11.859 2.283 6.805 1 96.12 72 ILE B CA 1
ATOM 1769 C C . ILE B 1 72 ? 10.438 2.494 7.32 1 96.12 72 ILE B C 1
ATOM 1771 O O . ILE B 1 72 ? 9.609 1.589 7.25 1 96.12 72 ILE B O 1
ATOM 1775 N N . HIS B 1 73 ? 10.148 3.691 7.816 1 95.5 73 HIS B N 1
ATOM 1776 C CA . HIS B 1 73 ? 8.789 4.027 8.227 1 95.5 73 HIS B CA 1
ATOM 1777 C C . HIS B 1 73 ? 7.809 3.844 7.074 1 95.5 73 HIS B C 1
ATOM 1779 O O . HIS B 1 73 ? 6.738 3.252 7.254 1 95.5 73 HIS B O 1
ATOM 1785 N N . CYS B 1 74 ? 8.164 4.375 5.93 1 97 74 CYS B N 1
ATOM 1786 C CA . CYS B 1 74 ? 7.297 4.281 4.766 1 97 74 CYS B CA 1
ATOM 1787 C C . CYS B 1 74 ? 7.043 2.826 4.387 1 97 74 CYS B C 1
ATOM 1789 O O . CYS B 1 74 ? 5.906 2.441 4.109 1 97 74 CYS B O 1
ATOM 1791 N N . LEU B 1 75 ? 8.117 1.979 4.406 1 97.69 75 LEU B N 1
ATOM 1792 C CA . LEU B 1 75 ? 7.973 0.562 4.094 1 97.69 75 LEU B CA 1
ATOM 1793 C C . LEU B 1 75 ? 7.055 -0.125 5.098 1 97.69 75 LEU B C 1
ATOM 1795 O O . LEU B 1 75 ? 6.199 -0.927 4.715 1 97.69 75 LEU B O 1
ATOM 1799 N N . ASN B 1 76 ? 7.211 0.192 6.324 1 96.44 76 ASN B N 1
ATOM 1800 C CA . ASN B 1 76 ? 6.383 -0.395 7.371 1 96.44 76 ASN B CA 1
ATOM 1801 C C . ASN B 1 76 ? 4.922 0.02 7.23 1 96.44 76 ASN B C 1
ATOM 1803 O O . ASN B 1 76 ? 4.016 -0.786 7.457 1 96.44 76 ASN B O 1
ATOM 1807 N N . VAL B 1 77 ? 4.668 1.275 6.918 1 96.38 77 VAL B N 1
ATOM 1808 C CA . VAL B 1 77 ? 3.307 1.771 6.746 1 96.38 77 VAL B CA 1
ATOM 1809 C C . VAL B 1 77 ? 2.629 1.03 5.594 1 96.38 77 VAL B C 1
ATOM 1811 O O . VAL B 1 77 ? 1.482 0.593 5.719 1 96.38 77 VAL B O 1
ATOM 1814 N N . LEU B 1 78 ? 3.33 0.838 4.5 1 97.62 78 LEU B N 1
ATOM 1815 C CA . LEU B 1 78 ? 2.738 0.171 3.348 1 97.62 78 LEU B CA 1
ATOM 1816 C C . LEU B 1 78 ? 2.537 -1.315 3.621 1 97.62 78 LEU B C 1
ATOM 1818 O O . LEU B 1 78 ? 1.544 -1.903 3.189 1 97.62 78 LEU B O 1
ATOM 1822 N N . ARG B 1 79 ? 3.502 -1.971 4.34 1 96.5 79 ARG B N 1
ATOM 1823 C CA . ARG B 1 79 ? 3.318 -3.355 4.762 1 96.5 79 ARG B CA 1
ATOM 1824 C C . ARG B 1 79 ? 2.057 -3.508 5.605 1 96.5 79 ARG B C 1
ATOM 1826 O O . ARG B 1 79 ? 1.237 -4.395 5.352 1 96.5 79 ARG B O 1
ATOM 1833 N N . ALA B 1 80 ? 1.93 -2.602 6.566 1 95.06 80 ALA B N 1
ATOM 1834 C CA . ALA B 1 80 ? 0.755 -2.643 7.434 1 95.06 80 ALA B CA 1
ATOM 1835 C C . ALA B 1 80 ? -0.525 -2.416 6.633 1 95.06 80 ALA B C 1
ATOM 1837 O O . ALA B 1 80 ? -1.556 -3.035 6.91 1 95.06 80 ALA B O 1
ATOM 1838 N N . THR B 1 81 ? -0.493 -1.512 5.66 1 96.44 81 THR B N 1
ATOM 1839 C CA . THR B 1 81 ? -1.641 -1.236 4.801 1 96.44 81 THR B CA 1
ATOM 1840 C C . THR B 1 81 ? -2.086 -2.5 4.074 1 96.44 81 THR B C 1
ATOM 1842 O O . THR B 1 81 ? -3.271 -2.836 4.07 1 96.44 81 THR B O 1
ATOM 1845 N N . VAL B 1 82 ? -1.119 -3.273 3.537 1 96.38 82 VAL B N 1
ATOM 1846 C CA . VAL B 1 82 ? -1.412 -4.484 2.775 1 96.38 82 VAL B CA 1
ATOM 1847 C C . VAL B 1 82 ? -1.962 -5.562 3.707 1 96.38 82 VAL B C 1
ATOM 1849 O O . VAL B 1 82 ? -2.959 -6.215 3.391 1 96.38 82 VAL B O 1
ATOM 1852 N N . GLU B 1 83 ? -1.314 -5.727 4.828 1 94.94 83 GLU B N 1
ATOM 1853 C CA . GLU B 1 83 ? -1.77 -6.727 5.785 1 94.94 83 GLU B CA 1
ATOM 1854 C C . GLU B 1 83 ? -3.17 -6.406 6.297 1 94.94 83 GLU B C 1
ATOM 1856 O O . GLU B 1 83 ? -4.012 -7.297 6.422 1 94.94 83 GLU B O 1
ATOM 1861 N N . CYS B 1 84 ? -3.41 -5.098 6.555 1 95 84 CYS B N 1
ATOM 1862 C CA . CYS B 1 84 ? -4.699 -4.68 7.094 1 95 84 CYS B CA 1
ATOM 1863 C C . CYS B 1 84 ? -5.797 -4.816 6.043 1 95 84 CYS B C 1
ATOM 1865 O O . CYS B 1 84 ? -6.941 -5.133 6.375 1 95 84 CYS B O 1
ATOM 1867 N N . LEU B 1 85 ? -5.48 -4.516 4.863 1 94.56 85 LEU B N 1
ATOM 1868 C CA . LEU B 1 85 ? -6.438 -4.625 3.77 1 94.56 85 LEU B CA 1
ATOM 1869 C C . LEU B 1 85 ? -6.805 -6.082 3.51 1 94.56 85 LEU B C 1
ATOM 1871 O O . LEU B 1 85 ? -7.969 -6.395 3.246 1 94.56 85 LEU B O 1
ATOM 1875 N N . ALA B 1 86 ? -5.789 -7.023 3.57 1 95.31 86 ALA B N 1
ATOM 1876 C CA . ALA B 1 86 ? -5.961 -8.453 3.322 1 95.31 86 ALA B CA 1
ATOM 1877 C C . ALA B 1 86 ? -6.816 -8.695 2.082 1 95.31 86 ALA B C 1
ATOM 1879 O O . ALA B 1 86 ? -7.793 -9.445 2.131 1 95.31 86 ALA B O 1
ATOM 1880 N N . ASP B 1 87 ? -6.414 -8.117 0.951 1 93.94 87 ASP B N 1
ATOM 1881 C CA . ASP B 1 87 ? -7.195 -8.172 -0.281 1 93.94 87 ASP B CA 1
ATOM 1882 C C . ASP B 1 87 ? -7.195 -9.586 -0.864 1 93.94 87 ASP B C 1
ATOM 1884 O O . ASP B 1 87 ? -6.188 -10.039 -1.412 1 93.94 87 ASP B O 1
ATOM 1888 N N . ALA B 1 88 ? -8.312 -10.234 -0.859 1 92.62 88 ALA B N 1
ATOM 1889 C CA . ALA B 1 88 ? -8.414 -11.641 -1.242 1 92.62 88 ALA B CA 1
ATOM 1890 C C . ALA B 1 88 ? -8.75 -11.781 -2.725 1 92.62 88 ALA B C 1
ATOM 1892 O O . ALA B 1 88 ? -8.953 -12.891 -3.219 1 92.62 88 ALA B O 1
ATOM 1893 N N . ALA B 1 89 ? -8.797 -10.688 -3.457 1 91.94 89 ALA B N 1
ATOM 1894 C CA . ALA B 1 89 ? -9.164 -10.75 -4.871 1 91.94 89 ALA B CA 1
ATOM 1895 C C . ALA B 1 89 ? -8.148 -11.562 -5.664 1 91.94 89 ALA B C 1
ATOM 1897 O O . ALA B 1 89 ? -6.938 -11.406 -5.488 1 91.94 89 ALA B O 1
ATOM 1898 N N . PRO B 1 90 ? -8.617 -12.422 -6.52 1 92.62 90 PRO B N 1
ATOM 1899 C CA . PRO B 1 90 ? -7.691 -13.109 -7.426 1 92.62 90 PRO B CA 1
ATOM 1900 C C . PRO B 1 90 ? -7.145 -12.195 -8.516 1 92.62 90 PRO B C 1
ATOM 1902 O O . PRO B 1 90 ? -7.867 -11.328 -9.023 1 92.62 90 PRO B O 1
ATOM 1905 N N . ILE B 1 91 ? -5.902 -12.445 -8.812 1 92 91 ILE B N 1
ATOM 1906 C CA . ILE B 1 91 ? -5.289 -11.734 -9.93 1 92 91 ILE B CA 1
ATOM 1907 C C . ILE B 1 91 ? -4.559 -12.719 -10.828 1 92 91 ILE B C 1
ATOM 1909 O O . ILE B 1 91 ? -4.297 -13.859 -10.43 1 92 91 ILE B O 1
ATOM 1913 N N . SER B 1 92 ? -4.293 -12.266 -11.992 1 91 92 SER B N 1
ATOM 1914 C CA . SER B 1 92 ? -3.658 -13.133 -12.977 1 91 92 SER B CA 1
ATOM 1915 C C . SER B 1 92 ? -2.922 -12.328 -14.039 1 91 92 SER B C 1
ATOM 1917 O O . SER B 1 92 ? -2.809 -11.102 -13.922 1 91 92 SER B O 1
ATOM 1919 N N . TYR B 1 93 ? -2.27 -13.086 -14.977 1 88.31 93 TYR B N 1
ATOM 1920 C CA . TYR B 1 93 ? -1.704 -12.508 -16.188 1 88.31 93 TYR B CA 1
ATOM 1921 C C . TYR B 1 93 ? -2.762 -12.383 -17.281 1 88.31 93 TYR B C 1
ATOM 1923 O O . TYR B 1 93 ? -2.99 -13.328 -18.047 1 88.31 93 TYR B O 1
ATOM 1931 N N . VAL B 1 94 ? -3.268 -11.211 -17.328 1 83.62 94 VAL B N 1
ATOM 1932 C CA . VAL B 1 94 ? -4.434 -11.062 -18.203 1 83.62 94 VAL B CA 1
ATOM 1933 C C . VAL B 1 94 ? -3.992 -11.047 -19.656 1 83.62 94 VAL B C 1
ATOM 1935 O O . VAL B 1 94 ? -4.77 -11.383 -20.547 1 83.62 94 VAL B O 1
ATOM 1938 N N . HIS B 1 95 ? -2.713 -10.758 -19.969 1 82.44 95 HIS B N 1
ATOM 1939 C CA . HIS B 1 95 ? -2.229 -10.719 -21.344 1 82.44 95 HIS B CA 1
ATOM 1940 C C . HIS B 1 95 ? -1.438 -11.977 -21.688 1 82.44 95 HIS B C 1
ATOM 1942 O O . HIS B 1 95 ? -0.801 -12.047 -22.75 1 82.44 95 HIS B O 1
ATOM 1948 N N . GLY B 1 96 ? -1.477 -12.906 -20.781 1 76.75 96 GLY B N 1
ATOM 1949 C CA . GLY B 1 96 ? -0.754 -14.148 -21.016 1 76.75 96 GLY B CA 1
ATOM 1950 C C . GLY B 1 96 ? 0.428 -14.336 -20.078 1 76.75 96 GLY B C 1
ATOM 1951 O O . GLY B 1 96 ? 0.993 -13.352 -19.594 1 76.75 96 GLY B O 1
ATOM 1952 N N . ARG B 1 97 ? 0.796 -15.602 -19.906 1 72.88 97 ARG B N 1
ATOM 1953 C CA . ARG B 1 97 ? 1.901 -15.93 -19.016 1 72.88 97 ARG B CA 1
ATOM 1954 C C . ARG B 1 97 ? 3.207 -15.312 -19.516 1 72.88 97 ARG B C 1
ATOM 1956 O O . ARG B 1 97 ? 3.488 -15.32 -20.703 1 72.88 97 ARG B O 1
ATOM 1963 N N . ARG B 1 98 ? 3.963 -14.727 -18.578 1 71.12 98 ARG B N 1
ATOM 1964 C CA . ARG B 1 98 ? 5.297 -14.172 -18.797 1 71.12 98 ARG B CA 1
ATOM 1965 C C . ARG B 1 98 ? 5.234 -12.914 -19.656 1 71.12 98 ARG B C 1
ATOM 1967 O O . ARG B 1 98 ? 6.254 -12.477 -20.203 1 71.12 98 ARG B O 1
ATOM 1974 N N . VAL B 1 99 ? 4.031 -12.562 -20 1 77.5 99 VAL B N 1
ATOM 1975 C CA . VAL B 1 99 ? 3.914 -11.258 -20.641 1 77.5 99 VAL B CA 1
ATOM 1976 C C . VAL B 1 99 ? 3.691 -10.18 -19.594 1 77.5 99 VAL B C 1
ATOM 1978 O O . VAL B 1 99 ? 2.625 -10.109 -18.969 1 77.5 99 VAL B O 1
ATOM 1981 N N . GLY B 1 100 ? 4.715 -9.383 -19.328 1 80 100 GLY B N 1
ATOM 1982 C CA . GLY B 1 100 ? 4.621 -8.359 -18.312 1 80 100 GLY B CA 1
ATOM 1983 C C . GLY B 1 100 ? 4.625 -8.914 -16.906 1 80 100 GLY B C 1
ATOM 1984 O O . GLY B 1 100 ? 5.414 -9.812 -16.578 1 80 100 GLY B O 1
ATOM 1985 N N . HIS B 1 101 ? 3.828 -8.281 -15.992 1 85.94 101 HIS B N 1
ATOM 1986 C CA . HIS B 1 101 ? 3.695 -8.672 -14.594 1 85.94 101 HIS B CA 1
ATOM 1987 C C . HIS B 1 101 ? 2.246 -9 -14.25 1 85.94 101 HIS B C 1
ATOM 1989 O O . HIS B 1 101 ? 1.326 -8.602 -14.969 1 85.94 101 HIS B O 1
ATOM 1995 N N . ALA B 1 102 ? 2.113 -9.805 -13.219 1 84.06 102 ALA B N 1
ATOM 1996 C CA . ALA B 1 102 ? 0.756 -10.07 -12.75 1 84.06 102 ALA B CA 1
ATOM 1997 C C . ALA B 1 102 ? -0.011 -8.766 -12.523 1 84.06 102 ALA B C 1
ATOM 1999 O O . ALA B 1 102 ? 0.565 -7.766 -12.102 1 84.06 102 ALA B O 1
ATOM 2000 N N . THR B 1 103 ? -1.306 -8.711 -12.922 1 84.5 103 THR B N 1
ATOM 2001 C CA . THR B 1 103 ? -2.283 -7.648 -12.734 1 84.5 103 THR B CA 1
ATOM 2002 C C . THR B 1 103 ? -2.15 -6.586 -13.82 1 84.5 103 THR B C 1
ATOM 2004 O O . THR B 1 103 ? -2.988 -5.688 -13.922 1 84.5 103 THR B O 1
ATOM 2007 N N . ASP B 1 104 ? -0.951 -6.688 -14.609 1 85.62 104 ASP B N 1
ATOM 2008 C CA . ASP B 1 104 ? -0.874 -5.699 -15.688 1 85.62 104 ASP B CA 1
ATOM 2009 C C . ASP B 1 104 ? -2.15 -5.699 -16.516 1 85.62 104 ASP B C 1
ATOM 2011 O O . ASP B 1 104 ? -2.541 -6.73 -17.078 1 85.62 104 ASP B O 1
ATOM 2015 N N . GLY B 1 105 ? -2.795 -4.535 -16.547 1 82.19 105 GLY B N 1
ATOM 2016 C CA . GLY B 1 105 ? -3.973 -4.383 -17.391 1 82.19 105 GLY B CA 1
ATOM 2017 C C . GLY B 1 105 ? -5.242 -4.906 -16.734 1 82.19 105 GLY B C 1
ATOM 2018 O O . GLY B 1 105 ? -6.328 -4.781 -17.297 1 82.19 105 GLY B O 1
ATOM 2019 N N . GLN B 1 106 ? -5.16 -5.543 -15.633 1 84.5 106 GLN B N 1
ATOM 2020 C CA . GLN B 1 106 ? -6.352 -6.047 -14.953 1 84.5 106 GLN B CA 1
ATOM 2021 C C . GLN B 1 106 ? -7.156 -4.906 -14.336 1 84.5 106 GLN B C 1
ATOM 2023 O O . GLN B 1 106 ? -6.625 -4.109 -13.562 1 84.5 106 GLN B O 1
ATOM 2028 N N . GLN B 1 107 ? -8.383 -4.867 -14.656 1 82.25 107 GLN B N 1
ATOM 2029 C CA . GLN B 1 107 ? -9.25 -3.811 -14.148 1 82.25 107 GLN B CA 1
ATOM 2030 C C . GLN B 1 107 ? -9.766 -4.148 -12.75 1 82.25 107 GLN B C 1
ATOM 2032 O O . GLN B 1 107 ? -10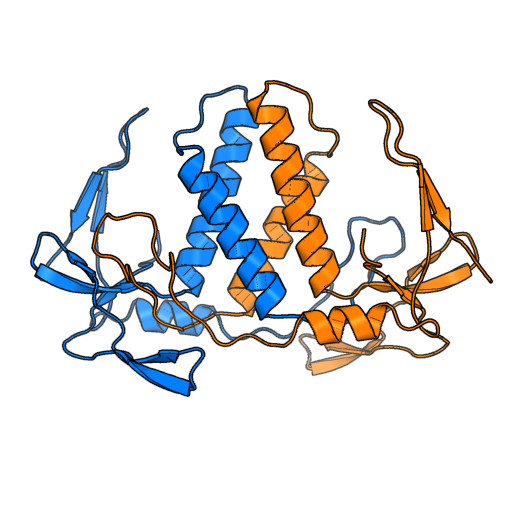.008 -5.32 -12.438 1 82.25 107 GLN B O 1
ATOM 2037 N N . MET B 1 108 ? -9.906 -3.197 -11.93 1 81.56 108 MET B N 1
ATOM 2038 C CA . MET B 1 108 ? -10.398 -3.373 -10.562 1 81.56 108 MET B CA 1
ATOM 2039 C C . MET B 1 108 ? -11.383 -2.264 -10.195 1 81.56 108 MET B C 1
ATOM 2041 O O . MET B 1 108 ? -11.281 -1.146 -10.703 1 81.56 108 MET B O 1
ATOM 2045 N N . GLN B 1 109 ? -12.289 -2.619 -9.406 1 82.56 109 GLN B N 1
ATOM 2046 C CA . GLN B 1 109 ? -13.188 -1.612 -8.852 1 82.56 109 GLN B CA 1
ATOM 2047 C C . GLN B 1 109 ? -12.562 -0.929 -7.641 1 82.56 109 GLN B C 1
ATOM 2049 O O . GLN B 1 109 ? -12.094 -1.598 -6.719 1 82.56 109 GLN B O 1
ATOM 2054 N N . CYS B 1 110 ? -12.523 0.359 -7.754 1 88.62 110 CYS B N 1
ATOM 2055 C CA . CYS B 1 110 ? -11.859 1.158 -6.73 1 88.62 110 CYS B CA 1
ATOM 2056 C C . CYS B 1 110 ? -12.852 2.1 -6.047 1 88.62 110 CYS B C 1
ATOM 2058 O O . CYS B 1 110 ? -13.898 2.422 -6.613 1 88.62 110 CYS B O 1
ATOM 2060 N N . ARG B 1 111 ? -12.57 2.48 -4.781 1 87.75 111 ARG B N 1
ATOM 2061 C CA . ARG B 1 111 ? -13.195 3.674 -4.219 1 87.75 111 ARG B CA 1
ATOM 2062 C C . ARG B 1 111 ? -12.805 4.918 -5.012 1 87.75 111 ARG B C 1
ATOM 2064 O O . ARG B 1 111 ? -11.875 4.883 -5.816 1 87.75 111 ARG B O 1
ATOM 2071 N N . ASN B 1 112 ? -13.531 5.965 -4.836 1 89.38 112 ASN B N 1
ATOM 2072 C CA . ASN B 1 112 ? -13.32 7.199 -5.586 1 89.38 112 ASN B CA 1
ATOM 2073 C C . ASN B 1 112 ? -12.266 8.078 -4.93 1 89.38 112 ASN B C 1
ATOM 2075 O O . ASN B 1 112 ? -12.586 8.914 -4.082 1 89.38 112 ASN B O 1
ATOM 2079 N N . PHE B 1 113 ? -11.094 7.918 -5.355 1 92.62 113 PHE B N 1
ATOM 2080 C CA . PHE B 1 113 ? -9.984 8.68 -4.789 1 92.62 113 PHE B CA 1
ATOM 2081 C C . PHE B 1 113 ? -10.141 10.164 -5.094 1 92.62 113 PHE B C 1
ATOM 2083 O O . PHE B 1 113 ? -9.828 11.008 -4.254 1 92.62 113 PHE B O 1
ATOM 2090 N N . SER B 1 114 ? -10.602 10.508 -6.27 1 91.12 114 SER B N 1
ATOM 2091 C CA . SER B 1 114 ? -10.797 11.906 -6.652 1 91.12 114 SER B CA 1
ATOM 2092 C C . SER B 1 114 ? -11.781 12.602 -5.719 1 91.12 114 SER B C 1
ATOM 2094 O O . SER B 1 114 ? -11.641 13.789 -5.43 1 91.12 114 SER B O 1
ATOM 2096 N N . ALA B 1 115 ? -12.773 11.875 -5.328 1 93.06 115 ALA B N 1
ATOM 2097 C CA . ALA B 1 115 ? -13.719 12.453 -4.375 1 93.06 115 ALA B CA 1
ATOM 2098 C C . ALA B 1 115 ? -13.039 12.781 -3.053 1 93.06 115 ALA B C 1
ATOM 2100 O O . ALA B 1 115 ? -13.359 13.797 -2.422 1 93.06 115 ALA B O 1
ATOM 2101 N N . LEU B 1 116 ? -12.117 11.938 -2.596 1 93.31 116 LEU B N 1
ATOM 2102 C CA . LEU B 1 116 ? -11.359 12.203 -1.377 1 93.31 116 LEU B CA 1
ATOM 2103 C C . LEU B 1 116 ? -10.469 13.43 -1.547 1 93.31 116 LEU B C 1
ATOM 2105 O O . LEU B 1 116 ? -10.398 14.273 -0.653 1 93.31 116 LEU B O 1
ATOM 2109 N N . VAL B 1 117 ? -9.836 13.562 -2.693 1 92.5 117 VAL B N 1
ATOM 2110 C CA . VAL B 1 117 ? -8.992 14.711 -2.992 1 92.5 117 VAL B CA 1
ATOM 2111 C C . VAL B 1 117 ? -9.828 15.984 -2.957 1 92.5 117 VAL B C 1
ATOM 2113 O O . VAL B 1 117 ? -9.43 16.984 -2.348 1 92.5 117 VAL B O 1
ATOM 2116 N N . ASP B 1 118 ? -10.961 15.898 -3.564 1 91.69 118 ASP B N 1
ATOM 2117 C CA . ASP B 1 118 ? -11.859 17.047 -3.559 1 91.69 118 ASP B CA 1
ATOM 2118 C C . ASP B 1 118 ? -12.281 17.406 -2.137 1 91.69 118 ASP B C 1
ATOM 2120 O O . ASP B 1 118 ? -12.344 18.578 -1.776 1 91.69 118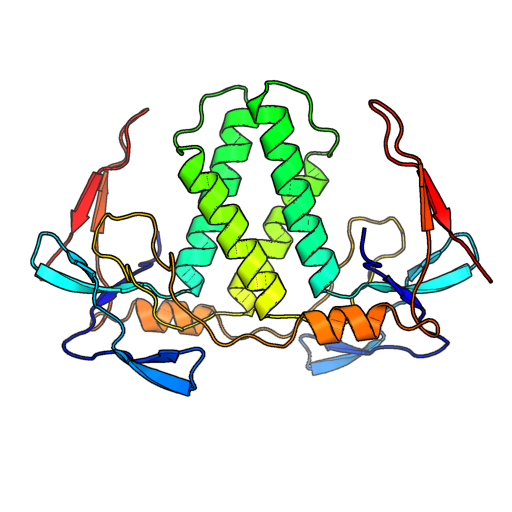 ASP B O 1
ATOM 2124 N N . TRP B 1 119 ? -12.633 16.438 -1.436 1 92.19 119 TRP B N 1
ATOM 2125 C CA . TRP B 1 119 ? -13.086 16.641 -0.065 1 92.19 119 TRP B CA 1
ATOM 2126 C C . TRP B 1 119 ? -12.008 17.344 0.764 1 92.19 119 TRP B C 1
ATOM 2128 O O . TRP B 1 119 ? -12.297 18.281 1.506 1 92.19 119 TRP B O 1
ATOM 2138 N N . VAL B 1 120 ? -10.766 16.922 0.646 1 90.62 120 VAL B N 1
ATOM 2139 C CA . VAL B 1 120 ? -9.695 17.484 1.461 1 90.62 120 VAL B CA 1
ATOM 2140 C C . VAL B 1 120 ? -9.367 18.891 0.985 1 90.62 120 VAL B C 1
ATOM 2142 O O . VAL B 1 120 ? -8.945 19.75 1.778 1 90.62 120 VAL B O 1
ATOM 2145 N N . ASN B 1 121 ? -9.578 19.172 -0.243 1 89 121 ASN B N 1
ATOM 2146 C CA . ASN B 1 121 ? -9.195 20.453 -0.817 1 89 121 ASN B CA 1
ATOM 2147 C C . ASN B 1 121 ? -10.297 21.5 -0.647 1 89 121 ASN B C 1
ATOM 2149 O O . ASN B 1 121 ? -10.141 22.641 -1.06 1 89 121 ASN B O 1
ATOM 2153 N N . ASP B 1 122 ? -11.352 21.047 -0.077 1 90.06 122 ASP B N 1
ATOM 2154 C CA . ASP B 1 122 ? -12.375 22.031 0.267 1 90.06 122 ASP B CA 1
ATOM 2155 C C . ASP B 1 122 ? -11.797 23.156 1.113 1 90.06 122 ASP B C 1
ATOM 2157 O O . ASP B 1 122 ? -11.094 22.906 2.092 1 90.06 122 ASP B O 1
ATOM 2161 N N . PRO B 1 123 ? -12.086 24.453 0.826 1 87.56 123 PRO B N 1
ATOM 2162 C CA . PRO B 1 123 ? -11.508 25.594 1.529 1 87.56 123 PRO B CA 1
ATOM 2163 C C . PRO B 1 123 ? -11.773 25.562 3.033 1 87.56 123 PRO B C 1
ATOM 2165 O O . PRO B 1 123 ? -10.992 26.109 3.814 1 87.56 123 PRO B O 1
ATOM 2168 N N . VAL B 1 124 ? -12.773 24.891 3.471 1 87 124 VAL B N 1
ATOM 2169 C CA . VAL B 1 124 ? -13.109 24.859 4.891 1 87 124 VAL B CA 1
ATOM 2170 C C . VAL B 1 124 ? -12.133 23.953 5.633 1 87 124 VAL B C 1
ATOM 2172 O O . VAL B 1 124 ? -11.93 24.094 6.84 1 87 124 VAL B O 1
ATOM 2175 N N . ARG B 1 125 ? -11.43 23.062 4.887 1 88.69 125 ARG B N 1
ATOM 2176 C CA . ARG B 1 125 ? -10.656 22.062 5.594 1 88.69 125 ARG B CA 1
ATOM 2177 C C . ARG B 1 125 ? -9.188 22.109 5.172 1 88.69 125 ARG B C 1
ATOM 2179 O O . ARG B 1 125 ? -8.305 21.703 5.934 1 88.69 125 ARG B O 1
ATOM 2186 N N . VAL B 1 126 ? -8.938 22.609 4.055 1 87.81 126 VAL B N 1
ATOM 2187 C CA . VAL B 1 126 ? -7.613 22.469 3.451 1 87.81 126 VAL B CA 1
ATOM 2188 C C . VAL B 1 126 ? -6.602 23.312 4.219 1 87.81 126 VAL B C 1
ATOM 2190 O O . VAL B 1 126 ? -6.922 24.406 4.672 1 87.81 126 VAL B O 1
ATOM 2193 N N . SER B 1 127 ? -5.457 22.734 4.465 1 84.94 127 SER B N 1
ATOM 2194 C CA . SER B 1 127 ? -4.297 23.5 4.922 1 84.94 127 SER B CA 1
ATOM 2195 C C . SER B 1 127 ? -3.359 23.828 3.764 1 84.94 127 SER B C 1
ATOM 2197 O O . SER B 1 127 ? -3.066 22.953 2.934 1 84.94 127 SER B O 1
ATOM 2199 N N . ARG B 1 128 ? -2.961 25.031 3.668 1 82.25 128 ARG B N 1
ATOM 2200 C CA . ARG B 1 128 ? -2.107 25.469 2.564 1 82.25 128 ARG B CA 1
ATOM 2201 C C . ARG B 1 128 ? -0.702 25.797 3.057 1 82.25 128 ARG B C 1
ATOM 2203 O O . ARG B 1 128 ? -0.538 26.391 4.129 1 82.25 128 ARG B O 1
ATOM 2210 N N . TRP 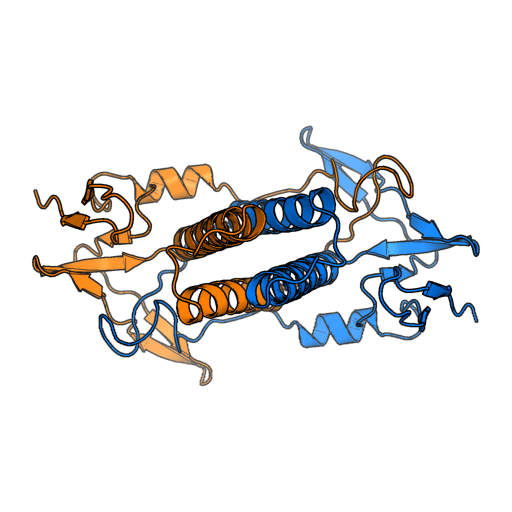B 1 129 ? 0.237 25.359 2.273 1 83.5 129 TRP B N 1
ATOM 2211 C CA . TRP B 1 129 ? 1.636 25.562 2.639 1 83.5 129 TRP B CA 1
ATOM 2212 C C . TRP B 1 129 ? 2.43 26.125 1.465 1 83.5 129 TRP B C 1
ATOM 2214 O O . TRP B 1 129 ? 2.211 25.734 0.315 1 83.5 129 TRP B O 1
ATOM 2224 N N . ASN B 1 130 ? 3.268 27.078 1.781 1 83.62 130 ASN B N 1
ATOM 2225 C CA . ASN B 1 130 ? 4.328 27.453 0.854 1 83.62 130 ASN B CA 1
ATOM 2226 C C . ASN B 1 130 ? 5.551 26.547 1 1 83.62 130 ASN B C 1
ATOM 2228 O O . ASN B 1 130 ? 6.086 26.406 2.098 1 83.62 130 ASN B O 1
ATOM 2232 N N . ILE B 1 131 ? 5.793 25.891 -0.059 1 79.38 131 ILE B N 1
ATOM 2233 C CA . ILE B 1 131 ? 6.957 25.016 -0.013 1 79.38 131 ILE B CA 1
ATOM 2234 C C . ILE B 1 131 ? 8.109 25.641 -0.789 1 79.38 131 ILE B C 1
ATOM 2236 O O . ILE B 1 131 ? 7.949 26.031 -1.949 1 79.38 131 ILE B O 1
ATOM 2240 N N . THR B 1 132 ? 9.148 25.828 -0.16 1 80.88 132 THR B N 1
ATOM 2241 C CA . THR B 1 132 ? 10.383 26.281 -0.797 1 80.88 132 THR B CA 1
ATOM 2242 C C . THR B 1 132 ? 11.391 25.141 -0.886 1 80.88 132 THR B C 1
ATOM 2244 O O . THR B 1 132 ? 11.852 24.625 0.138 1 80.88 132 THR B O 1
ATOM 2247 N N . GLU B 1 133 ? 11.523 24.688 -2.141 1 75.81 133 GLU B N 1
ATOM 2248 C CA . GLU B 1 133 ? 12.523 23.641 -2.342 1 75.81 133 GLU B CA 1
ATOM 2249 C C . GLU B 1 133 ? 13.938 24.219 -2.309 1 75.81 133 GLU B C 1
ATOM 2251 O O . GLU B 1 133 ? 14.211 25.234 -2.934 1 75.81 133 GLU B O 1
ATOM 2256 N N . LEU B 1 134 ? 14.727 23.688 -1.443 1 73.94 134 LEU B N 1
ATOM 2257 C CA . LEU B 1 134 ? 16.125 24.109 -1.342 1 73.94 134 LEU B CA 1
ATOM 2258 C C . LEU B 1 134 ? 17.062 23.016 -1.841 1 73.94 134 LEU B C 1
ATOM 2260 O O . LEU B 1 134 ? 16.75 21.828 -1.714 1 73.94 134 LEU B O 1
ATOM 2264 N N . ASP B 1 135 ? 18.031 23.312 -2.586 1 70.44 135 ASP B N 1
ATOM 2265 C CA . ASP B 1 135 ? 19.016 22.344 -3.072 1 70.44 135 ASP B CA 1
ATOM 2266 C C . ASP B 1 135 ? 19.734 21.672 -1.91 1 70.44 135 ASP B C 1
ATOM 2268 O O . ASP B 1 135 ? 20.297 22.344 -1.039 1 70.44 135 ASP B O 1
ATOM 2272 N N . ASP B 1 136 ? 19.766 20.359 -1.918 1 66.19 136 ASP B N 1
ATOM 2273 C CA . ASP B 1 136 ? 20.516 19.516 -0.993 1 66.19 136 ASP B CA 1
ATOM 2274 C C . ASP B 1 136 ? 20.094 19.781 0.451 1 66.19 136 ASP B C 1
ATOM 2276 O O . ASP B 1 136 ? 20.859 19.516 1.384 1 66.19 136 ASP B O 1
ATOM 2280 N N . LYS B 1 137 ? 19.125 20.656 0.697 1 69.56 137 LYS B N 1
ATOM 2281 C CA . LYS B 1 137 ? 18.547 20.875 2.023 1 69.56 137 LYS B CA 1
ATOM 2282 C C . LYS B 1 137 ? 17.094 20.422 2.078 1 69.56 137 LYS B C 1
ATOM 2284 O O . LYS B 1 137 ? 16.438 20.266 1.041 1 69.56 137 LYS B O 1
ATOM 2289 N N . PRO B 1 138 ? 16.641 20.125 3.336 1 70.75 138 PRO B N 1
ATOM 2290 C CA . PRO B 1 138 ? 15.211 19.812 3.441 1 70.75 138 PRO B CA 1
ATOM 2291 C C . PRO B 1 138 ? 14.32 20.969 2.994 1 70.75 138 PRO B C 1
ATOM 2293 O O . PRO B 1 138 ? 14.672 22.141 3.178 1 70.75 138 PRO B O 1
ATOM 2296 N N . ASP B 1 139 ? 13.211 20.688 2.414 1 72.44 139 ASP B N 1
ATOM 2297 C CA . ASP B 1 139 ? 12.227 21.688 1.987 1 72.44 139 ASP B CA 1
ATOM 2298 C C . ASP B 1 139 ? 11.75 22.516 3.17 1 72.44 139 ASP B C 1
ATOM 2300 O O . ASP B 1 139 ? 11.664 22.016 4.293 1 72.44 139 ASP B O 1
ATOM 2304 N N . LEU B 1 140 ? 11.57 23.812 2.92 1 78.88 140 LEU B N 1
ATOM 2305 C CA . LEU B 1 140 ? 10.961 24.703 3.902 1 78.88 140 LEU B CA 1
ATOM 2306 C C . LEU B 1 140 ? 9.453 24.766 3.703 1 78.88 140 LEU B C 1
ATOM 2308 O O . LEU B 1 140 ? 8.969 24.875 2.572 1 78.88 140 LEU B O 1
ATOM 2312 N N . PHE B 1 141 ? 8.766 24.609 4.785 1 78.19 141 PHE B N 1
ATOM 2313 C CA . PHE B 1 141 ? 7.309 24.672 4.754 1 78.19 141 PHE B CA 1
ATOM 2314 C C . PHE B 1 141 ? 6.805 25.859 5.57 1 78.19 141 PHE B C 1
ATOM 2316 O O . PHE B 1 141 ? 7.184 26.031 6.734 1 78.19 141 PHE B O 1
ATOM 2323 N N . ASP B 1 142 ? 6.082 26.766 4.875 1 84.19 142 ASP B N 1
ATOM 2324 C CA . ASP B 1 142 ? 5.445 27.891 5.543 1 84.19 142 ASP B CA 1
ATOM 2325 C C . ASP B 1 142 ? 3.928 27.828 5.406 1 84.19 142 ASP B C 1
ATOM 2327 O O . ASP B 1 142 ? 3.391 27.953 4.305 1 84.19 142 ASP B O 1
ATOM 2331 N N . GLU B 1 143 ? 3.303 27.641 6.594 1 85.56 143 GLU B N 1
ATOM 2332 C CA . GLU B 1 143 ? 1.848 27.516 6.598 1 85.56 143 GLU B CA 1
ATOM 2333 C C . GLU B 1 143 ? 1.184 28.844 6.219 1 85.56 143 GLU B C 1
ATOM 2335 O O . GLU B 1 143 ? 1.561 29.906 6.727 1 85.56 143 GLU B O 1
ATOM 2340 N N . ILE B 1 144 ? 0.165 28.734 5.297 1 84.19 144 ILE B N 1
ATOM 2341 C CA . ILE B 1 144 ? -0.651 29.891 4.945 1 84.19 144 ILE B CA 1
ATOM 2342 C C . ILE B 1 144 ? -1.907 29.922 5.812 1 84.19 144 ILE B C 1
ATOM 2344 O O . ILE B 1 144 ? -2.764 29.047 5.707 1 84.19 144 ILE B O 1
ATOM 2348 N N . VAL B 1 145 ? -1.921 30.781 6.828 1 78.62 145 VAL B N 1
ATOM 2349 C CA . VAL B 1 145 ? -3.078 30.891 7.711 1 78.62 145 VAL B CA 1
ATOM 2350 C C . VAL B 1 145 ? -3.936 32.094 7.293 1 78.62 145 VAL B C 1
ATOM 2352 O O . VAL B 1 145 ? -3.412 33.156 6.988 1 78.62 145 VAL B O 1
ATOM 2355 N N . ASP B 1 146 ? -5.227 31.812 6.895 1 68.19 146 ASP B N 1
ATOM 2356 C CA . ASP B 1 146 ? -6.105 32.938 6.605 1 68.19 146 ASP B CA 1
ATOM 2357 C C . ASP B 1 146 ? -6.473 33.688 7.883 1 68.19 146 ASP B C 1
ATOM 2359 O O . ASP B 1 146 ? -6.484 33.094 8.969 1 68.19 146 ASP B O 1
#

Organism: Colletotrichum higginsianum (strain IMI 349063) (NCBI:txid759273)

Radius of gyration: 21.24 Å; Cα contacts (8 Å, |Δi|>4): 469; chains: 2; bounding box: 46×67×45 Å

InterPro domains:
  IPR021765 Mycotoxin biosynthesis protein UstYa-like [PF11807] (18-121)
  IPR021765 Mycotoxin biosynthesis protein UstYa-like [PTHR33365] (28-121)

Secondary structure (DSSP, 8-state):
---SEEE-TT---EEE-TTS-EEEPPPEE-TT--EEEEEHHHHHHHHHHHHHHHHHHHHTT---SS-HHHHHHHHHHHHHHHHHH----EE--TT-TTSS-TTTT-------HHHHHHHHTSTTTB-EEEEE--TTSPPEEEEE--/---SEEE-TT---EEE-TTS-EEEPPPEE-TT--EEEEEHHHHHHHHHHHHHHHHHHHHTT---SS-HHHHHHHHHHHHHHHHHH----EE--TT-TTSS-TTTT-------HHHHHHHHTSTTTB-EEEEE--TTSPPEEEEE--

Foldseek 3Di:
DQQQKWFCLPPWDWDQDPVRDIDTDDWDQDPVGTTIDGDLVVVLVVLVVLLVQCCVCVVVPHDGLDDPVSNVVSVVSVVVVCVVCVDPDDWADPVDPPPDDICVVPDDDDDDVVVVSVVQPPPNIGWDWDWDDDPSDDIDTDTDDD/DQQQKWFCLPPWDWDQDPVRDIGTDDWDQDPVGTTIDGDLVVVLVVLVVLLVQCCVCVVVPHDGLDDPVSNVVSVVSVVVVCVVCVDPDDWADPVDPPPDDICVVPDDDDDDVVVVSVVCPPPNIGWDWDWDDDPSDDIDTDTDDD

Solvent-accessible surface area (backbone atoms only — not comparable to full-atom values): 16767 Å² total; per-residue (Å²): 128,78,63,37,38,27,44,36,84,88,56,77,53,68,45,58,43,98,84,72,41,82,37,78,50,56,67,35,66,47,98,87,64,49,45,27,34,30,30,42,30,43,51,54,48,48,31,53,50,52,50,53,49,39,50,51,27,36,74,66,74,38,82,48,94,63,56,66,70,57,53,51,49,33,53,49,51,52,52,50,49,43,44,29,59,43,42,74,53,73,36,28,32,66,78,33,84,87,46,81,50,76,41,51,87,58,74,73,88,57,51,67,34,66,58,52,54,51,59,46,60,32,82,89,23,40,51,47,66,47,73,45,85,43,85,100,45,80,66,43,77,43,77,59,78,132,128,78,63,38,37,29,44,36,85,88,57,79,54,68,44,58,42,97,84,71,42,82,38,79,49,56,67,36,65,47,97,86,64,50,46,25,32,31,29,42,32,43,51,52,49,47,31,52,50,50,50,54,49,39,50,51,27,36,73,67,75,37,83,46,93,63,55,67,70,57,53,51,47,32,53,51,52,53,50,50,50,42,44,30,60,42,42,75,52,73,34,28,31,66,77,33,85,89,46,81,50,76,44,50,88,59,74,74,88,57,50,67,35,66,58,53,54,52,58,44,60,32,81,89,24,40,53,47,66,48,73,45,83,44,87,100,44,79,65,44,76,42,77,58,79,132